Protein AF-A0A7V9UG44-F1 (afdb_monomer_lite)

Sequence (266 aa):
MKKNSHQSASPLEKLDFLDSMEEHVVVQWFNAHWQKLLYGFLGAFLLLFSVYAWKARGITKAEIDYYDANQIFQVFQAGGEGSQEAFDKLTQVLKRQHDLQSKYDGLIAQILIDRGNIDQAIPFAQEALSRVTGDHLPFYIEYSANTLLIAKNQDVEALQSSLALKAKMLESIAKSENVETPSFGGTLFAFNLLRIATLEQKVGSPAGELAAWNEWQNYSKGYILFESNAVDNKAFFTLANGISEGKVSLQDYINTRLQQLGNVEK

Radius of gyration: 35.02 Å; chains: 1; bounding box: 60×85×100 Å

Secondary structure (DSSP, 8-state):
----------TTHHHHHHHHHHTSHHHHHHHHHHHHHHHHHHHHHHHHHHHHHHHHHHHHHHHHHHHHHHHHHHHHHH-STTHHHHHHHHHHHHHH-GGGHHHHHHHHHHHHHHTT-HHHHHHHHHHHHHHHTTSS-HHHHHHHHHHHHHHTT-HHHHHHHHHHHHHHHHHHHHT-TT-SS-TTHHHHHHHHHHHHHHHHHHTT-HHHHHHHHHHHHHHHTT--SSS---S-HHHHHHHHHH-EETTEEHHHHHHHHHHHHHTT--

Foldseek 3Di:
DDDDDDPDDDPVVVVVVVVVVCPDPVNVVCVVCVVVVVVVVVVVVVVVVVVVVVVVVVVVVVVVLVVLLVVLVVCLLVVDPCVVVSVVVNVVSCVVPVVCLLVPLCVVLVSCLVVLVLVVSVVSLVVNLVVCVPVPLVLVSLLSVLVSCVSVVVLVVSLVSLVVSLVVQVVQVVPDDDDLEGPNAQQSNLVSLVSNLVSCVVVVNLPSNLVSLVVLVCLLVQNDPDPHSHRHNVNSVCQQAVDDDDPAGVVNVSVVSNVVSVVVVD

Structure (mmCIF, N/CA/C/O backbone):
data_AF-A0A7V9UG44-F1
#
_entry.id   AF-A0A7V9UG44-F1
#
loop_
_atom_site.group_PDB
_atom_site.id
_atom_site.type_symbol
_atom_site.label_atom_id
_atom_site.label_alt_id
_atom_site.label_comp_id
_atom_site.label_asym_id
_atom_site.label_entity_id
_atom_site.label_seq_id
_atom_site.pdbx_PDB_ins_code
_atom_site.Cartn_x
_atom_site.Cartn_y
_atom_site.Cartn_z
_atom_site.occupancy
_atom_site.B_iso_or_equiv
_atom_site.auth_seq_id
_atom_site.auth_comp_id
_atom_site.auth_asym_id
_atom_site.auth_atom_id
_atom_site.pdbx_PDB_model_num
ATOM 1 N N . MET A 1 1 ? -4.879 64.540 -65.625 1.00 35.91 1 MET A N 1
ATOM 2 C CA . MET A 1 1 ? -4.843 63.645 -66.805 1.00 35.91 1 MET A CA 1
ATOM 3 C C . MET A 1 1 ? -3.423 63.127 -66.982 1.00 35.91 1 MET A C 1
ATOM 5 O O . MET A 1 1 ? -2.552 63.970 -67.063 1.00 35.91 1 MET A O 1
ATOM 9 N N . LYS A 1 2 ? -3.262 61.788 -67.049 1.00 39.12 2 LYS A N 1
ATOM 10 C CA . LYS A 1 2 ? -2.208 60.971 -67.716 1.00 39.12 2 LYS A CA 1
ATOM 11 C C . LYS A 1 2 ? -0.728 61.349 -67.454 1.00 39.12 2 LYS A C 1
ATOM 13 O O . LYS A 1 2 ? -0.337 62.471 -67.697 1.00 39.12 2 LYS A O 1
ATOM 18 N N . LYS A 1 3 ? 0.192 60.449 -67.096 1.00 38.22 3 LYS A N 1
ATOM 19 C CA . LYS A 1 3 ? 0.256 58.980 -67.193 1.00 38.22 3 LYS A CA 1
ATOM 20 C C . LYS A 1 3 ? 1.403 58.506 -66.280 1.00 38.22 3 LYS A C 1
ATOM 22 O O . LYS A 1 3 ? 2.448 59.144 -66.252 1.00 38.22 3 LYS A O 1
ATOM 27 N N . ASN A 1 4 ? 1.207 57.376 -65.605 1.00 50.47 4 ASN A N 1
ATOM 28 C CA . ASN A 1 4 ? 2.248 56.616 -64.911 1.00 50.47 4 ASN A CA 1
ATOM 29 C C . ASN A 1 4 ? 3.381 56.244 -65.882 1.00 50.47 4 ASN A C 1
ATOM 31 O O . ASN A 1 4 ? 3.099 55.656 -66.929 1.00 50.47 4 ASN A O 1
ATOM 35 N N . SER A 1 5 ? 4.640 56.503 -65.520 1.00 43.59 5 SER A N 1
ATOM 36 C CA . SER A 1 5 ? 5.779 55.775 -66.085 1.00 43.59 5 SER A CA 1
ATOM 37 C C . SER A 1 5 ? 6.316 54.821 -65.024 1.00 43.59 5 SER A C 1
ATOM 39 O O . SER A 1 5 ? 7.088 55.204 -64.148 1.00 43.59 5 SER A O 1
ATOM 41 N N . HIS A 1 6 ? 5.884 53.565 -65.111 1.00 48.38 6 HIS A N 1
ATOM 42 C CA . HIS A 1 6 ? 6.653 52.451 -64.581 1.00 48.38 6 HIS A CA 1
ATOM 43 C C . HIS A 1 6 ? 8.033 52.486 -65.250 1.00 48.38 6 HIS A C 1
ATOM 45 O O . HIS A 1 6 ? 8.152 52.146 -66.426 1.00 48.38 6 HIS A O 1
ATOM 51 N N . GLN A 1 7 ? 9.065 52.918 -64.524 1.00 47.62 7 GLN A N 1
ATOM 52 C CA . GLN A 1 7 ? 10.440 52.580 -64.873 1.00 47.62 7 GLN A CA 1
ATOM 53 C C . GLN A 1 7 ? 10.617 51.094 -64.568 1.00 47.62 7 GLN A C 1
ATOM 55 O O . GLN A 1 7 ? 10.884 50.674 -63.446 1.00 47.62 7 GLN A O 1
ATOM 60 N N . SER A 1 8 ? 10.370 50.288 -65.592 1.00 50.31 8 SER A N 1
ATOM 61 C CA . SER A 1 8 ? 10.897 48.940 -65.706 1.00 50.31 8 SER A CA 1
ATOM 62 C C . SER A 1 8 ? 12.418 49.015 -65.582 1.00 50.31 8 SER A C 1
ATOM 64 O O . SER A 1 8 ? 13.064 49.586 -66.462 1.00 50.31 8 SER A O 1
ATOM 66 N N . ALA A 1 9 ? 12.973 48.464 -64.498 1.00 50.00 9 ALA A N 1
ATOM 67 C CA . ALA A 1 9 ? 14.405 48.208 -64.379 1.00 50.00 9 ALA A CA 1
ATOM 68 C C . ALA A 1 9 ? 14.885 47.508 -65.660 1.00 50.00 9 ALA A C 1
ATOM 70 O O . ALA A 1 9 ? 14.282 46.517 -66.089 1.00 50.00 9 ALA A O 1
ATOM 71 N N . SER A 1 10 ? 15.900 48.079 -66.311 1.00 53.69 10 SER A N 1
ATOM 72 C CA . SER A 1 10 ? 16.368 47.584 -67.602 1.00 53.69 10 SER A CA 1
ATOM 73 C C . SER A 1 10 ? 16.987 46.184 -67.436 1.00 53.69 10 SER A C 1
ATOM 75 O O . SER A 1 10 ? 17.602 45.908 -66.403 1.00 53.69 10 SER A O 1
ATOM 77 N N . PRO A 1 11 ? 16.866 45.287 -68.431 1.00 56.09 11 PRO A N 1
ATOM 78 C CA . PRO A 1 11 ? 17.505 43.971 -68.391 1.00 56.09 11 PRO A CA 1
ATOM 79 C C . PRO A 1 11 ? 19.037 44.020 -68.243 1.00 56.09 11 PRO A C 1
ATOM 81 O O . PRO A 1 11 ? 19.614 43.029 -67.812 1.00 56.09 11 PRO A O 1
ATOM 84 N N . LEU A 1 12 ? 19.684 45.150 -68.572 1.00 52.62 12 LEU A N 1
ATOM 85 C CA . LEU A 1 12 ? 21.144 45.300 -68.540 1.00 52.62 12 LEU A CA 1
ATOM 86 C C . LEU A 1 12 ? 21.724 45.499 -67.130 1.00 52.62 12 LEU A C 1
ATOM 88 O O . LEU A 1 12 ? 22.777 44.949 -66.843 1.00 52.62 12 LEU A O 1
ATOM 92 N N . GLU A 1 13 ? 21.040 46.195 -66.215 1.00 52.03 13 GLU A N 1
ATOM 93 C CA . GLU A 1 13 ? 21.545 46.372 -64.833 1.00 52.03 13 GLU A CA 1
ATOM 94 C C . GLU A 1 13 ? 21.548 45.057 -64.040 1.00 52.03 13 GLU A C 1
ATOM 96 O O . GLU A 1 13 ? 22.334 44.871 -63.114 1.00 52.03 13 GLU A O 1
ATOM 101 N N . LYS A 1 14 ? 20.681 44.110 -64.419 1.00 51.12 14 LYS A N 1
ATOM 102 C CA . LYS A 1 14 ? 20.673 42.765 -63.834 1.00 51.12 14 LYS A CA 1
ATOM 103 C C . LYS A 1 14 ? 21.841 41.900 -64.315 1.00 51.12 14 LYS A C 1
ATOM 105 O O . LYS A 1 14 ? 22.172 40.952 -63.615 1.00 51.12 14 LYS A O 1
ATOM 110 N N . LEU A 1 15 ? 22.439 42.205 -65.470 1.00 54.06 15 LEU A N 1
ATOM 111 C CA . LEU A 1 15 ? 23.604 41.492 -66.007 1.00 54.06 15 LEU A CA 1
ATOM 112 C C . LEU A 1 15 ? 24.904 41.961 -65.332 1.00 54.06 15 LEU A C 1
ATOM 114 O O . LEU A 1 15 ? 25.654 41.115 -64.861 1.00 54.06 15 LEU A O 1
ATOM 118 N N . ASP A 1 16 ? 25.099 43.271 -65.140 1.00 56.53 16 ASP A N 1
ATOM 119 C CA . ASP A 1 16 ? 26.291 43.821 -64.456 1.00 56.53 16 ASP A CA 1
ATOM 120 C C . ASP A 1 16 ? 26.391 43.406 -62.974 1.00 56.53 16 ASP A C 1
ATOM 122 O O . ASP A 1 16 ? 27.478 43.180 -62.434 1.00 56.53 16 ASP A O 1
ATOM 126 N N . PHE A 1 17 ? 25.255 43.277 -62.281 1.00 59.59 17 PHE A N 1
ATOM 127 C CA . PHE A 1 17 ? 25.249 42.782 -60.902 1.00 59.59 17 PHE A CA 1
ATOM 128 C C . PHE A 1 17 ? 25.640 41.298 -60.812 1.00 59.59 17 PHE A C 1
ATOM 130 O O . PHE A 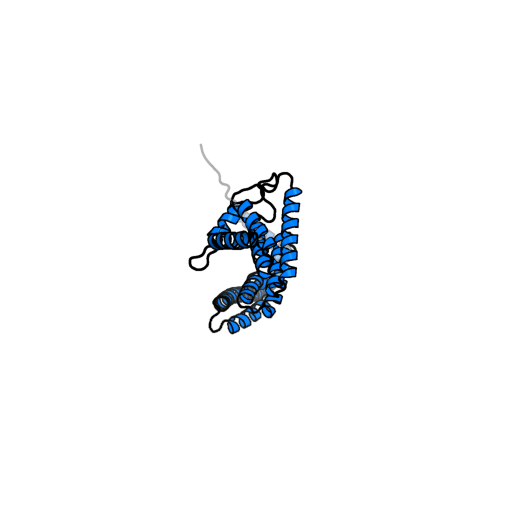1 17 ? 26.292 40.896 -59.852 1.00 59.59 17 PHE A O 1
ATOM 137 N N . LEU A 1 18 ? 25.254 40.483 -61.798 1.00 57.97 18 LEU A N 1
ATOM 138 C CA . LEU A 1 18 ? 25.601 39.061 -61.829 1.00 57.97 18 LEU A CA 1
ATOM 139 C C . LEU A 1 18 ? 27.080 38.853 -62.191 1.00 57.97 18 LEU A C 1
ATOM 141 O O . LEU A 1 18 ? 27.746 38.089 -61.496 1.00 57.97 18 LEU A O 1
ATOM 145 N N . ASP A 1 19 ? 27.605 39.601 -63.167 1.00 60.34 19 ASP A N 1
ATOM 146 C CA . ASP A 1 19 ? 29.027 39.559 -63.549 1.00 60.34 19 ASP A CA 1
ATOM 147 C C . ASP A 1 19 ? 29.939 40.062 -62.412 1.00 60.34 19 ASP A C 1
ATOM 149 O O . ASP A 1 19 ? 30.930 39.419 -62.066 1.00 60.34 19 ASP A O 1
ATOM 153 N N . SER A 1 20 ? 29.575 41.162 -61.738 1.00 63.19 20 SER A N 1
ATOM 154 C CA . SER A 1 20 ? 30.367 41.680 -60.604 1.00 63.19 20 SER A CA 1
ATOM 155 C C . SER A 1 20 ? 30.325 40.786 -59.357 1.00 63.19 20 SER A C 1
ATOM 157 O O . SER A 1 20 ? 31.263 40.791 -58.556 1.00 63.19 20 SER A O 1
ATOM 159 N N . MET A 1 21 ? 29.266 39.988 -59.183 1.00 61.91 21 MET A N 1
ATOM 160 C CA . MET A 1 21 ? 29.219 38.960 -58.141 1.00 61.91 21 MET A CA 1
ATOM 161 C C . MET A 1 21 ? 30.093 37.753 -58.489 1.00 61.91 21 MET A C 1
ATOM 163 O O . MET A 1 21 ? 30.687 37.167 -57.584 1.00 61.91 21 MET A O 1
ATOM 167 N N . GLU A 1 22 ? 30.222 37.401 -59.769 1.00 62.84 22 GLU A N 1
ATOM 168 C CA . GLU A 1 22 ? 31.056 36.285 -60.228 1.00 62.84 22 GLU A CA 1
ATOM 169 C C . GLU A 1 22 ? 32.561 36.551 -60.022 1.00 62.84 22 GLU A C 1
ATOM 171 O O . GLU A 1 22 ? 33.325 35.641 -59.681 1.00 62.84 22 GLU A O 1
ATOM 176 N N . GLU A 1 23 ? 32.981 37.817 -60.101 1.00 68.81 23 GLU A N 1
ATOM 177 C CA . GLU A 1 23 ? 34.357 38.249 -59.817 1.00 68.81 23 GLU A CA 1
ATOM 178 C C . GLU A 1 23 ? 34.687 38.375 -58.317 1.00 68.81 23 GLU A C 1
ATOM 180 O O . GLU A 1 23 ? 35.850 38.547 -57.936 1.00 68.81 23 GLU A O 1
ATOM 185 N N . HIS A 1 24 ? 33.695 38.260 -57.431 1.00 78.25 24 HIS A N 1
ATOM 186 C CA . HIS A 1 24 ? 33.915 38.408 -55.998 1.00 78.25 24 HIS A CA 1
ATOM 187 C C . HIS A 1 24 ? 34.727 37.225 -55.437 1.00 78.25 24 HIS A C 1
ATOM 189 O O . HIS A 1 24 ? 34.405 36.056 -55.659 1.00 78.25 24 HIS A O 1
ATOM 195 N N . VAL A 1 25 ? 35.751 37.513 -54.623 1.00 81.94 25 VAL A N 1
ATOM 196 C CA . VAL A 1 25 ? 36.705 36.522 -54.067 1.00 81.94 25 VAL A CA 1
ATOM 197 C C . VAL A 1 25 ? 36.006 35.328 -53.394 1.00 81.94 25 VAL A C 1
ATOM 199 O O . VAL A 1 25 ? 36.465 34.190 -53.476 1.00 81.94 25 VAL A O 1
ATOM 202 N N . VAL A 1 26 ? 34.858 35.575 -52.759 1.00 80.88 26 VAL A N 1
ATOM 203 C CA . VAL A 1 26 ? 34.034 34.540 -52.111 1.00 80.88 26 VAL A CA 1
ATOM 204 C C . VAL A 1 26 ? 33.408 33.577 -53.126 1.00 80.88 26 VAL A C 1
ATOM 206 O O . VAL A 1 26 ? 33.377 32.374 -52.870 1.00 80.88 26 VAL A O 1
ATOM 209 N N . VAL A 1 27 ? 32.940 34.073 -54.274 1.00 81.19 27 VAL A N 1
ATOM 210 C CA . VAL A 1 27 ? 32.297 33.258 -55.318 1.00 81.19 27 VAL A CA 1
ATOM 211 C C . VAL A 1 27 ? 33.332 32.402 -56.040 1.00 81.19 27 VAL A C 1
ATOM 213 O O . VAL A 1 27 ? 33.117 31.205 -56.225 1.00 81.19 27 VAL A O 1
ATOM 216 N N . GLN A 1 28 ? 34.508 32.959 -56.332 1.00 82.75 28 GLN A N 1
ATOM 217 C CA . GLN A 1 28 ? 35.618 32.191 -56.903 1.00 82.75 28 GLN A CA 1
ATOM 218 C C . GLN A 1 28 ? 36.118 31.101 -55.945 1.00 82.75 28 GLN A C 1
ATOM 220 O O . GLN A 1 28 ? 36.336 29.958 -56.357 1.00 82.75 28 GLN A O 1
ATOM 225 N N . TRP A 1 29 ? 36.243 31.417 -54.651 1.00 87.31 29 TRP A N 1
ATOM 226 C CA . TRP A 1 29 ? 36.607 30.425 -53.638 1.00 87.31 29 TRP A CA 1
ATOM 227 C C . TRP A 1 29 ? 35.553 29.321 -53.523 1.00 87.31 29 TRP A C 1
ATOM 229 O O . TRP A 1 29 ? 35.913 28.140 -53.477 1.00 87.31 29 TRP A O 1
ATOM 239 N N . PHE A 1 30 ? 34.268 29.693 -53.520 1.00 88.06 30 PHE A N 1
ATOM 240 C CA . PHE A 1 30 ? 33.157 28.748 -53.474 1.00 88.06 30 PHE A CA 1
ATOM 241 C C . PHE A 1 30 ? 33.171 27.829 -54.693 1.00 88.06 30 PHE A C 1
ATOM 243 O O . PHE A 1 30 ? 33.167 26.617 -54.514 1.00 88.06 30 PHE A O 1
ATOM 250 N N . ASN A 1 31 ? 33.300 28.366 -55.909 1.00 84.62 31 ASN A N 1
ATOM 251 C CA . ASN A 1 31 ? 33.386 27.570 -57.136 1.00 84.62 31 ASN A CA 1
ATOM 252 C C . ASN A 1 31 ? 34.586 26.608 -57.124 1.00 84.62 31 ASN A C 1
ATOM 254 O O . ASN A 1 31 ? 34.442 25.443 -57.499 1.00 84.62 31 ASN A O 1
ATOM 258 N N . ALA A 1 32 ? 35.744 27.044 -56.615 1.00 89.62 32 ALA A N 1
ATOM 259 C CA . ALA A 1 32 ? 36.932 26.196 -56.491 1.00 89.62 32 ALA A CA 1
ATOM 260 C C . ALA A 1 32 ? 36.779 25.065 -55.451 1.00 89.62 32 ALA A C 1
ATOM 262 O O . ALA A 1 32 ? 37.422 24.020 -55.569 1.00 89.62 32 ALA A O 1
ATOM 263 N N . HIS A 1 33 ? 35.935 25.252 -54.432 1.00 91.25 33 HIS A N 1
ATOM 264 C CA . HIS A 1 33 ? 35.780 24.313 -53.313 1.00 91.25 33 HIS A CA 1
ATOM 265 C C . HIS A 1 33 ? 34.402 23.643 -53.248 1.00 91.25 33 HIS A C 1
ATOM 267 O O . HIS A 1 33 ? 34.174 22.824 -52.355 1.00 91.25 33 HIS A O 1
ATOM 273 N N . TRP A 1 34 ? 33.501 23.923 -54.192 1.00 90.06 34 TRP A N 1
ATOM 274 C CA . TRP A 1 34 ? 32.094 23.522 -54.124 1.00 90.06 34 TRP A CA 1
ATOM 275 C C . TRP A 1 34 ? 31.936 22.002 -54.019 1.00 90.06 34 TRP A C 1
ATOM 277 O O . TRP A 1 34 ? 31.128 21.520 -53.235 1.00 90.06 34 TRP A O 1
ATOM 287 N N . GLN A 1 35 ? 32.773 21.234 -54.728 1.00 91.44 35 GLN A N 1
ATOM 288 C CA . GLN A 1 35 ? 32.775 19.772 -54.650 1.00 91.44 35 GLN A CA 1
ATOM 289 C C . GLN A 1 35 ? 33.145 19.285 -53.244 1.00 91.44 35 GLN A C 1
ATOM 291 O O . GLN A 1 35 ? 32.499 18.389 -52.713 1.00 91.44 35 GLN A O 1
ATOM 296 N N . LYS A 1 36 ? 34.153 19.896 -52.605 1.00 92.12 36 LYS A N 1
ATOM 297 C CA . LYS A 1 36 ? 34.553 19.554 -51.229 1.00 92.12 36 LYS A CA 1
ATOM 298 C C . LYS A 1 36 ? 33.456 19.922 -50.230 1.00 92.12 36 LYS A C 1
ATOM 300 O O . LYS A 1 36 ? 33.206 19.153 -49.307 1.00 92.12 36 LYS A O 1
ATOM 305 N N . LEU A 1 37 ? 32.782 21.056 -50.438 1.00 90.69 37 LEU A N 1
ATOM 306 C CA . LEU A 1 37 ? 31.628 21.470 -49.635 1.00 90.69 37 LEU A CA 1
ATOM 307 C C . LEU A 1 37 ? 30.446 20.510 -49.816 1.00 90.69 37 LEU A C 1
ATOM 309 O O . LEU A 1 37 ? 29.851 20.100 -48.823 1.00 90.69 37 LEU A O 1
ATOM 313 N N . LEU A 1 38 ? 30.155 20.089 -51.051 1.00 93.00 38 LEU A N 1
ATOM 314 C CA . LEU A 1 38 ? 29.118 19.106 -51.356 1.00 93.00 38 LEU A CA 1
ATOM 315 C C . LEU A 1 38 ? 29.426 17.759 -50.687 1.00 93.00 38 LEU A C 1
ATOM 317 O O . LEU A 1 38 ? 28.565 17.217 -50.000 1.00 93.00 38 LEU A O 1
ATOM 321 N N . TYR A 1 39 ? 30.647 17.231 -50.833 1.00 94.00 39 TYR A N 1
ATOM 322 C CA . TYR A 1 39 ? 31.039 15.973 -50.187 1.00 94.00 39 TYR A CA 1
ATOM 323 C C . TYR A 1 39 ? 31.038 16.081 -48.658 1.00 94.00 39 TYR A C 1
ATOM 325 O O . TYR A 1 39 ? 30.608 15.146 -47.985 1.00 94.00 39 TYR A O 1
ATOM 333 N N . GLY A 1 40 ? 31.459 17.222 -48.104 1.00 93.88 40 GLY A N 1
ATOM 334 C CA . GLY A 1 40 ? 31.378 17.494 -46.669 1.00 93.88 40 GLY A CA 1
ATOM 335 C C . GLY A 1 40 ? 29.935 17.513 -46.165 1.00 93.88 40 GLY A C 1
ATOM 336 O O . GLY A 1 40 ? 29.625 16.871 -45.162 1.00 93.88 40 GLY A O 1
ATOM 337 N N . PHE A 1 41 ? 29.035 18.179 -46.893 1.00 93.81 41 PHE A N 1
ATOM 338 C CA . PHE A 1 41 ? 27.610 18.223 -46.570 1.00 93.81 41 PHE A CA 1
ATOM 339 C C . PHE A 1 41 ? 26.955 16.842 -46.685 1.00 93.81 41 PHE A C 1
ATOM 341 O O . PHE A 1 41 ? 26.233 16.426 -45.781 1.00 93.81 41 PHE A O 1
ATOM 348 N N . LEU A 1 42 ? 27.256 16.095 -47.750 1.00 94.88 42 LEU A N 1
ATOM 349 C CA . LEU A 1 42 ? 26.755 14.736 -47.946 1.00 94.88 42 LEU A CA 1
ATOM 350 C C . LEU A 1 42 ? 27.244 13.795 -46.834 1.00 94.88 42 LEU A C 1
ATOM 352 O O . LEU A 1 42 ? 26.456 13.027 -46.285 1.00 94.88 42 LEU A O 1
ATOM 356 N N . GLY A 1 43 ? 28.522 13.891 -46.456 1.00 95.69 43 GLY A N 1
ATOM 357 C CA . GLY A 1 43 ? 29.094 13.132 -45.344 1.00 95.69 43 GLY A CA 1
ATOM 358 C C . GLY A 1 43 ? 28.433 13.469 -44.005 1.00 95.69 43 GLY A C 1
ATOM 359 O O . GLY A 1 43 ? 28.056 12.563 -43.263 1.00 95.69 43 GLY A O 1
ATOM 360 N N . ALA A 1 44 ? 28.214 14.756 -43.722 1.00 94.56 44 ALA A N 1
ATOM 361 C CA . ALA A 1 44 ? 27.495 15.198 -42.529 1.00 94.56 44 ALA A CA 1
ATOM 362 C C . ALA A 1 44 ? 26.041 14.695 -42.512 1.00 94.56 44 ALA A C 1
ATOM 364 O O . ALA A 1 44 ? 25.564 14.229 -41.478 1.00 94.56 44 ALA A O 1
ATOM 365 N N . PHE A 1 45 ? 25.354 14.723 -43.657 1.00 95.50 45 PHE A N 1
ATOM 366 C CA . PHE A 1 45 ? 23.986 14.225 -43.781 1.00 95.50 45 PHE A CA 1
ATOM 367 C C . PHE A 1 45 ? 23.901 12.710 -43.552 1.00 95.50 45 PHE A C 1
ATOM 369 O O . PHE A 1 45 ? 23.03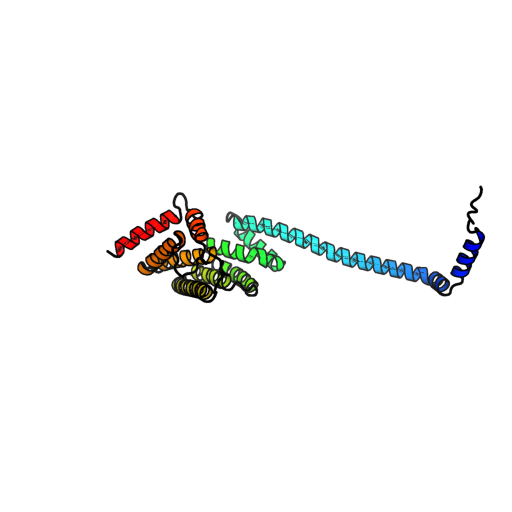9 12.246 -42.807 1.00 95.50 45 PHE A O 1
ATOM 376 N N . LEU A 1 46 ? 24.830 11.933 -44.118 1.00 94.88 46 LEU A N 1
ATOM 377 C CA . LEU A 1 46 ? 24.915 10.486 -43.889 1.00 94.88 46 LEU A CA 1
ATOM 378 C C . LEU A 1 46 ? 25.226 10.148 -42.426 1.00 94.88 46 LEU A C 1
ATOM 380 O O . LEU A 1 46 ? 24.663 9.195 -41.879 1.00 94.88 46 LEU A O 1
ATOM 384 N N . LEU A 1 47 ? 26.086 10.934 -41.777 1.00 94.81 47 LEU A N 1
ATOM 385 C CA . LEU A 1 47 ? 26.400 10.768 -40.361 1.00 94.81 47 LEU A CA 1
ATOM 386 C C . LEU A 1 47 ? 25.169 11.067 -39.495 1.00 94.81 47 LEU A C 1
ATOM 388 O O . LEU A 1 47 ? 24.816 10.253 -38.640 1.00 94.81 47 LEU A O 1
ATOM 392 N N . LEU A 1 48 ? 24.464 12.170 -39.762 1.00 94.38 48 LEU A N 1
ATOM 393 C CA . LEU A 1 48 ? 23.208 12.505 -39.084 1.00 94.38 48 LEU A CA 1
ATOM 394 C C . LEU A 1 48 ? 22.147 11.418 -39.278 1.00 94.38 48 LEU A C 1
ATOM 396 O O . LEU A 1 48 ? 21.528 10.993 -38.303 1.00 94.38 48 LEU A O 1
ATOM 400 N N . PHE A 1 49 ? 21.977 10.921 -40.505 1.00 93.25 49 PHE A 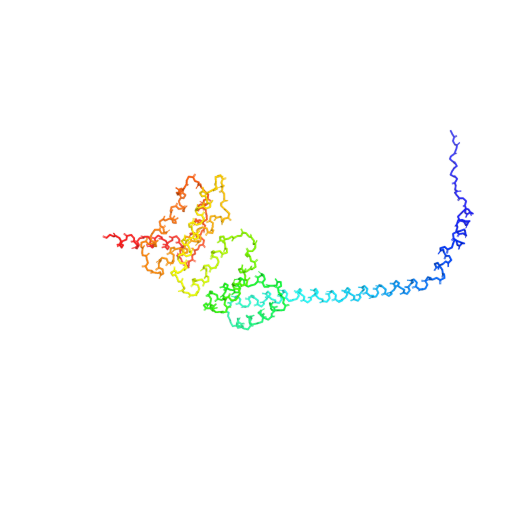N 1
ATOM 401 C CA . PHE A 1 49 ? 21.052 9.830 -40.801 1.00 93.25 49 PHE A CA 1
ATOM 402 C C . PHE A 1 49 ? 21.416 8.549 -40.041 1.00 93.25 49 PHE A C 1
ATOM 404 O O . PHE A 1 49 ? 20.541 7.904 -39.471 1.00 93.25 49 PHE A O 1
ATOM 411 N N . SER A 1 50 ? 22.704 8.207 -39.964 1.00 90.25 50 SER A N 1
ATOM 412 C CA . SER A 1 50 ? 23.180 7.022 -39.238 1.00 90.25 50 SER A CA 1
ATOM 413 C C . SER A 1 50 ? 22.923 7.130 -37.732 1.00 90.25 50 SER A C 1
ATOM 415 O O . SER A 1 50 ? 22.436 6.179 -37.117 1.00 90.25 50 SER A O 1
ATOM 417 N N . VAL A 1 51 ? 23.182 8.301 -37.137 1.00 90.88 51 VAL A N 1
ATOM 418 C CA . VAL A 1 51 ? 22.882 8.572 -35.720 1.00 90.88 51 VAL A CA 1
ATOM 419 C C . VAL A 1 51 ? 21.374 8.527 -35.461 1.00 90.88 51 VAL A C 1
ATOM 421 O O . VAL A 1 51 ? 20.938 7.919 -34.481 1.00 90.88 51 VAL A O 1
ATOM 424 N N . TYR A 1 52 ? 20.569 9.125 -36.343 1.00 91.00 52 TYR A N 1
ATOM 425 C CA . TYR A 1 52 ? 19.110 9.094 -36.241 1.00 91.00 52 TYR A CA 1
ATOM 426 C C . TYR A 1 52 ? 18.563 7.666 -36.348 1.00 91.00 52 TYR A C 1
ATOM 428 O O . TYR A 1 52 ? 17.797 7.244 -35.486 1.00 91.00 52 TYR A O 1
ATOM 436 N N . ALA A 1 53 ? 19.001 6.891 -37.343 1.00 84.75 53 ALA A N 1
ATOM 437 C CA . ALA A 1 53 ? 18.579 5.506 -37.536 1.00 84.75 53 ALA A CA 1
ATOM 438 C C . ALA A 1 53 ? 18.951 4.616 -36.339 1.00 84.75 53 ALA A C 1
ATOM 440 O O . ALA A 1 53 ? 18.177 3.735 -35.958 1.00 84.75 53 ALA A O 1
ATOM 441 N N . TRP A 1 54 ? 20.106 4.857 -35.711 1.00 83.94 54 TRP A N 1
ATOM 442 C CA . TRP A 1 54 ? 20.493 4.144 -34.496 1.00 83.94 54 TRP A CA 1
ATOM 443 C C . TRP A 1 54 ? 19.590 4.497 -33.306 1.00 83.94 54 TRP A C 1
ATOM 445 O O . TRP A 1 54 ? 19.100 3.589 -32.631 1.00 83.94 54 TRP A O 1
ATOM 455 N N . LYS A 1 55 ? 19.292 5.786 -33.092 1.00 78.38 55 LYS A N 1
ATOM 456 C CA . LYS A 1 55 ? 18.368 6.228 -32.033 1.00 78.38 55 LYS A CA 1
ATOM 457 C C . LYS A 1 55 ? 16.936 5.733 -32.255 1.00 78.38 55 LYS A C 1
ATOM 459 O O . LYS A 1 55 ? 16.316 5.244 -31.315 1.00 78.38 55 LYS A O 1
ATOM 464 N N . ALA A 1 56 ? 16.432 5.798 -33.487 1.00 74.19 56 ALA A N 1
ATOM 465 C CA . ALA A 1 56 ? 15.077 5.370 -33.837 1.00 74.19 56 ALA A CA 1
ATOM 466 C C . ALA A 1 56 ? 14.839 3.881 -33.528 1.00 74.19 56 ALA A C 1
ATOM 468 O O . ALA A 1 56 ? 13.802 3.529 -32.973 1.00 74.19 56 ALA A O 1
ATOM 469 N N . ARG A 1 57 ? 15.830 3.011 -33.781 1.00 73.19 57 ARG A N 1
ATOM 470 C CA . ARG A 1 57 ? 15.752 1.582 -33.415 1.00 73.19 57 ARG A CA 1
ATOM 471 C C . ARG A 1 57 ? 15.616 1.351 -31.905 1.00 73.19 57 ARG A C 1
ATOM 473 O O . ARG A 1 57 ? 14.982 0.380 -31.502 1.00 73.19 57 ARG A O 1
ATOM 480 N N . GLY A 1 58 ? 16.206 2.216 -31.078 1.00 67.56 58 GLY A N 1
ATOM 481 C CA . GLY A 1 58 ? 16.075 2.149 -29.620 1.00 67.56 58 GLY A CA 1
ATOM 482 C C . GLY A 1 58 ? 14.667 2.504 -29.135 1.00 67.56 58 GLY A C 1
ATOM 483 O O . GLY A 1 58 ? 14.134 1.813 -28.271 1.00 67.56 58 GLY A O 1
ATOM 484 N N . ILE A 1 59 ? 14.046 3.523 -29.739 1.00 70.56 59 ILE A N 1
ATOM 485 C CA . ILE A 1 59 ? 12.694 3.990 -29.385 1.00 70.56 59 ILE A CA 1
ATOM 486 C C . ILE A 1 59 ? 11.648 2.908 -29.681 1.00 70.56 59 ILE A C 1
ATOM 488 O O . ILE A 1 59 ? 10.869 2.560 -28.799 1.00 70.56 59 ILE A O 1
ATOM 492 N N . THR A 1 60 ? 11.688 2.293 -30.869 1.00 74.00 60 THR A N 1
ATOM 493 C CA . THR A 1 60 ? 10.742 1.218 -31.225 1.00 74.00 60 THR A CA 1
ATOM 494 C C . THR A 1 60 ? 10.859 0.012 -30.293 1.00 74.00 60 THR A C 1
ATOM 496 O O . THR A 1 60 ? 9.858 -0.604 -29.941 1.00 74.00 60 THR A O 1
ATOM 499 N N . LYS A 1 61 ? 12.078 -0.329 -29.856 1.00 76.06 61 LYS A N 1
ATOM 500 C CA . LYS A 1 61 ? 12.278 -1.435 -28.916 1.00 76.06 61 LYS A CA 1
ATOM 501 C C . LYS A 1 61 ? 11.701 -1.123 -27.535 1.00 76.06 61 LYS A C 1
ATOM 503 O O . LYS A 1 61 ? 11.082 -1.998 -26.943 1.00 76.06 61 LYS A O 1
ATOM 508 N N . ALA A 1 62 ? 11.875 0.106 -27.049 1.00 77.44 62 ALA A N 1
ATOM 509 C CA . ALA A 1 62 ? 11.280 0.526 -25.787 1.00 77.44 62 ALA A CA 1
ATOM 510 C C . ALA A 1 62 ? 9.74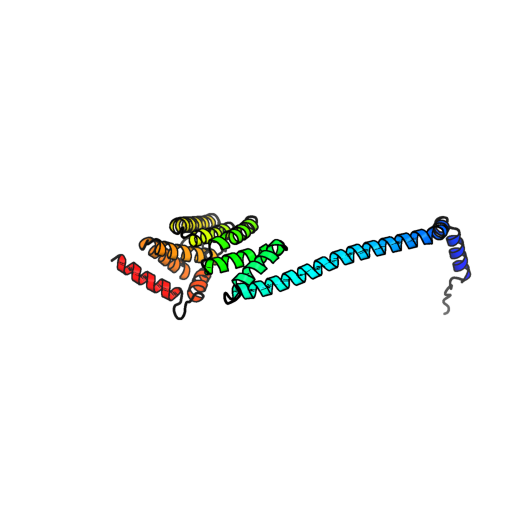8 0.431 -25.851 1.00 77.44 62 ALA A C 1
ATOM 512 O O . ALA A 1 62 ? 9.156 -0.206 -24.990 1.00 77.44 62 ALA A O 1
ATOM 513 N N . GLU A 1 63 ? 9.106 0.967 -26.892 1.00 81.50 63 GLU A N 1
ATOM 514 C CA . GLU A 1 63 ? 7.642 0.897 -27.053 1.00 81.50 63 GLU A CA 1
ATOM 515 C C . GLU A 1 63 ? 7.103 -0.543 -27.032 1.00 81.50 63 GLU A C 1
ATOM 517 O O . GLU A 1 63 ? 6.101 -0.818 -26.368 1.00 81.50 63 GLU A O 1
ATOM 522 N N . ILE A 1 64 ? 7.797 -1.469 -27.702 1.00 84.00 64 ILE A N 1
ATOM 523 C CA . ILE A 1 64 ? 7.458 -2.898 -27.674 1.00 84.00 64 ILE A CA 1
ATOM 524 C C . ILE A 1 64 ? 7.623 -3.462 -26.257 1.00 84.00 64 ILE A C 1
ATOM 526 O O . ILE A 1 64 ? 6.693 -4.081 -25.746 1.00 84.00 64 ILE A O 1
ATOM 530 N N . ASP A 1 65 ? 8.746 -3.189 -25.583 1.00 84.31 65 ASP A N 1
ATOM 531 C CA . ASP A 1 65 ? 8.984 -3.651 -24.208 1.00 84.31 65 ASP A CA 1
ATOM 532 C C . ASP A 1 65 ? 7.902 -3.128 -23.231 1.00 84.31 65 ASP A C 1
ATOM 534 O O . ASP A 1 65 ? 7.483 -3.855 -22.328 1.00 84.31 65 ASP A O 1
ATOM 538 N N . TYR A 1 66 ? 7.408 -1.895 -23.414 1.00 88.38 66 TYR A N 1
ATOM 539 C CA . TYR A 1 66 ? 6.304 -1.325 -22.624 1.00 88.38 66 TYR A CA 1
ATOM 540 C C . TYR A 1 66 ? 4.989 -2.087 -22.836 1.00 88.38 66 TYR A C 1
ATOM 542 O O . TYR A 1 66 ? 4.270 -2.369 -21.867 1.00 88.38 66 TYR A O 1
ATOM 550 N N . TYR A 1 67 ? 4.663 -2.396 -24.093 1.00 89.62 67 TYR A N 1
ATOM 551 C CA . TYR A 1 67 ? 3.457 -3.140 -24.448 1.00 89.62 67 TYR A CA 1
ATOM 552 C C . TYR A 1 67 ? 3.512 -4.577 -23.916 1.00 89.62 67 TYR A C 1
ATOM 554 O O . TYR A 1 67 ? 2.577 -5.024 -23.242 1.00 89.62 67 TYR A O 1
ATOM 562 N N . ASP A 1 68 ? 4.638 -5.257 -24.130 1.00 90.38 68 ASP A N 1
ATOM 563 C CA . ASP A 1 68 ? 4.872 -6.622 -23.665 1.00 90.38 68 ASP A CA 1
ATOM 564 C C . ASP A 1 68 ? 4.820 -6.696 -22.136 1.00 90.38 68 ASP A C 1
ATOM 566 O O . ASP A 1 68 ? 4.126 -7.550 -21.581 1.00 90.38 68 ASP A O 1
ATOM 570 N N . ALA A 1 69 ? 5.469 -5.760 -21.429 1.00 94.69 69 ALA A N 1
ATOM 571 C CA . ALA A 1 69 ? 5.409 -5.690 -19.968 1.00 94.69 69 ALA A CA 1
ATOM 572 C C . ALA A 1 69 ? 3.967 -5.585 -19.457 1.00 94.69 69 ALA A C 1
ATOM 574 O O . ALA A 1 69 ? 3.622 -6.214 -18.459 1.00 94.69 69 ALA A O 1
ATOM 575 N N . ASN A 1 70 ? 3.115 -4.823 -20.146 1.00 95.12 70 ASN A N 1
ATOM 576 C CA . ASN A 1 70 ? 1.716 -4.671 -19.763 1.00 95.12 70 ASN A CA 1
ATOM 577 C C . ASN A 1 70 ? 0.920 -5.971 -19.959 1.00 95.12 70 ASN A C 1
ATOM 579 O O . ASN A 1 70 ? 0.158 -6.351 -19.072 1.00 95.12 70 ASN A O 1
ATOM 583 N N . GLN A 1 71 ? 1.111 -6.673 -21.080 1.00 95.56 71 GLN A N 1
ATOM 584 C CA . GLN A 1 71 ? 0.465 -7.971 -21.308 1.00 95.56 71 GLN A CA 1
ATOM 585 C C . GLN A 1 71 ? 0.928 -9.024 -20.295 1.00 95.56 71 GLN A C 1
ATOM 587 O O . GLN A 1 71 ? 0.107 -9.723 -19.702 1.00 95.56 71 GLN A O 1
ATOM 592 N N . ILE A 1 72 ? 2.238 -9.101 -20.047 1.00 96.75 72 ILE A N 1
ATOM 593 C CA . ILE A 1 72 ? 2.816 -10.023 -19.064 1.00 96.75 72 ILE A CA 1
ATOM 594 C C . ILE A 1 72 ? 2.273 -9.706 -17.664 1.00 96.75 72 ILE A C 1
ATOM 596 O O . ILE A 1 72 ? 1.872 -10.616 -16.937 1.00 96.75 72 ILE A O 1
ATOM 600 N N . PHE A 1 73 ? 2.209 -8.424 -17.294 1.00 97.50 73 PHE A N 1
ATOM 601 C CA . PHE A 1 73 ? 1.667 -8.001 -16.006 1.00 97.50 73 PHE A CA 1
ATOM 602 C C . PHE A 1 73 ? 0.193 -8.392 -15.838 1.00 97.50 73 PHE A C 1
ATOM 604 O O . PHE A 1 73 ? -0.182 -8.829 -14.756 1.00 97.50 73 PHE A O 1
ATOM 611 N N . GLN A 1 74 ? -0.634 -8.314 -16.886 1.00 96.62 74 GLN A N 1
ATOM 612 C CA . GLN A 1 74 ? -2.035 -8.757 -16.819 1.00 96.62 74 GLN A CA 1
ATOM 613 C C . GLN A 1 74 ? -2.157 -10.258 -16.523 1.00 96.62 74 GLN A C 1
ATOM 615 O O . GLN A 1 74 ? -2.965 -10.654 -15.682 1.00 96.62 74 GLN A O 1
ATOM 620 N N . VAL A 1 75 ? -1.326 -11.093 -17.157 1.00 96.94 75 VAL A N 1
ATOM 621 C CA . VAL A 1 75 ? -1.284 -12.539 -16.871 1.00 96.94 75 VAL A CA 1
ATOM 622 C C . VAL A 1 75 ? -0.822 -12.792 -15.437 1.00 96.94 75 VAL A C 1
ATOM 624 O O . VAL A 1 75 ? -1.440 -13.574 -14.714 1.00 96.94 75 VAL A O 1
ATOM 627 N N . PHE A 1 76 ? 0.230 -12.094 -14.997 1.00 97.62 76 PHE A N 1
ATOM 628 C CA . PHE A 1 76 ? 0.696 -12.171 -13.617 1.00 97.62 76 PHE A CA 1
ATOM 629 C C . PHE A 1 76 ? -0.404 -11.765 -12.631 1.00 97.62 76 PHE A C 1
ATOM 631 O O . PHE A 1 76 ? -0.641 -12.493 -11.673 1.00 97.62 76 PHE A O 1
ATOM 638 N N . GLN A 1 77 ? -1.112 -10.660 -12.874 1.00 96.88 77 GLN A N 1
ATOM 639 C CA . GLN A 1 77 ? -2.179 -10.141 -12.017 1.00 96.88 77 GLN A CA 1
ATOM 640 C C . GLN A 1 77 ? -3.359 -11.112 -11.894 1.00 96.88 77 GLN A C 1
ATOM 642 O O . GLN A 1 77 ? -3.887 -11.273 -10.795 1.00 96.88 77 GLN A O 1
ATOM 647 N N . ALA A 1 78 ? -3.721 -11.812 -12.972 1.00 95.12 78 ALA A N 1
ATOM 648 C CA . ALA A 1 78 ? -4.825 -12.772 -12.972 1.00 95.12 78 ALA A CA 1
ATOM 649 C C . ALA A 1 78 ? -4.611 -13.965 -12.017 1.00 95.12 78 ALA A C 1
ATOM 651 O O . ALA A 1 78 ? -5.583 -14.531 -11.526 1.00 95.12 78 ALA A O 1
ATOM 652 N N . GLY A 1 79 ? -3.358 -14.343 -11.729 1.00 90.62 79 GLY A N 1
ATOM 653 C CA . GLY A 1 79 ? -3.033 -15.328 -10.684 1.00 90.62 79 GLY A CA 1
ATOM 654 C C . GLY A 1 79 ? -3.374 -16.785 -11.002 1.00 90.62 79 GLY A C 1
ATOM 655 O O . GLY A 1 79 ? -3.390 -17.610 -10.094 1.00 90.62 79 GLY A O 1
ATOM 656 N N . GLY A 1 80 ? -3.641 -17.104 -12.271 1.00 91.19 80 GLY A N 1
ATOM 657 C CA . GLY A 1 80 ? -3.921 -18.459 -12.747 1.00 91.19 80 GLY A CA 1
ATOM 658 C C . GLY A 1 80 ? -2.689 -19.205 -13.271 1.00 91.19 80 GLY A C 1
ATOM 659 O O . GLY A 1 80 ? -1.541 -18.899 -12.933 1.00 91.19 80 GLY A O 1
ATOM 660 N N . GLU A 1 81 ? -2.937 -20.192 -14.134 1.00 92.81 81 GLU A N 1
ATOM 661 C CA . GLU A 1 81 ? -1.886 -20.932 -14.839 1.00 92.81 81 GLU A CA 1
ATOM 662 C C . GLU A 1 81 ? -0.959 -19.973 -15.607 1.00 92.81 81 GLU A C 1
ATOM 664 O O . GLU A 1 81 ? -1.404 -19.006 -16.223 1.00 92.81 81 GLU A O 1
ATOM 669 N N . GLY A 1 82 ? 0.353 -20.202 -15.518 1.00 92.94 82 GLY A N 1
ATOM 670 C CA . GLY A 1 82 ? 1.360 -19.325 -16.122 1.00 92.94 82 GLY A CA 1
ATOM 671 C C . GLY A 1 82 ? 1.681 -18.053 -15.326 1.00 92.94 82 GLY A C 1
ATOM 672 O O . GLY A 1 82 ? 2.586 -17.320 -15.720 1.00 92.94 82 GLY A O 1
ATOM 673 N N . SER A 1 83 ? 1.035 -17.789 -14.180 1.00 95.06 83 SER A N 1
ATOM 674 C CA . SER A 1 83 ? 1.328 -16.585 -13.383 1.00 95.06 83 SER A CA 1
ATOM 675 C C . SER A 1 83 ? 2.783 -16.516 -12.903 1.00 95.06 83 SER A C 1
ATOM 677 O O . SER A 1 83 ? 3.341 -15.421 -12.853 1.00 95.06 83 SER A O 1
ATOM 679 N N . GLN A 1 84 ? 3.397 -17.644 -12.531 1.00 95.62 84 GLN A N 1
ATOM 680 C CA . GLN A 1 84 ? 4.800 -17.656 -12.099 1.00 95.62 84 GLN A CA 1
ATOM 681 C C . GLN A 1 84 ? 5.745 -17.365 -13.272 1.00 95.62 84 GLN A C 1
ATOM 683 O O . GLN A 1 84 ? 6.652 -16.550 -13.151 1.00 95.62 84 GLN A O 1
ATOM 688 N N . GLU A 1 85 ? 5.484 -17.960 -14.437 1.00 97.12 85 GLU A N 1
ATOM 689 C CA . GLU A 1 85 ? 6.254 -17.684 -15.652 1.00 97.12 85 GLU A CA 1
ATOM 690 C C . GLU A 1 85 ? 6.119 -16.211 -16.072 1.00 97.12 85 GLU A C 1
ATOM 692 O O . GLU A 1 85 ? 7.101 -15.573 -16.456 1.00 97.12 85 GLU A O 1
ATOM 697 N N . ALA A 1 86 ? 4.913 -15.647 -15.962 1.00 97.12 86 ALA A N 1
ATOM 698 C CA . ALA A 1 86 ? 4.669 -14.233 -16.213 1.00 97.12 86 ALA A CA 1
ATOM 699 C C . ALA A 1 86 ? 5.445 -13.341 -15.232 1.00 97.12 86 ALA A C 1
ATOM 701 O O . ALA A 1 86 ? 6.066 -12.370 -15.658 1.00 97.12 86 ALA A O 1
ATOM 702 N N . PHE A 1 87 ? 5.481 -13.689 -13.944 1.00 97.38 87 PHE A N 1
ATOM 703 C CA . PHE A 1 87 ? 6.289 -12.978 -12.951 1.00 97.38 87 PHE A CA 1
ATOM 704 C C . PHE A 1 87 ? 7.787 -12.996 -13.293 1.00 97.38 87 PHE A C 1
ATOM 706 O O . PHE A 1 87 ? 8.445 -11.949 -13.280 1.00 97.38 87 PHE A O 1
ATOM 713 N N . ASP A 1 88 ? 8.323 -14.161 -13.659 1.00 96.81 88 ASP A N 1
ATOM 714 C CA . ASP A 1 88 ? 9.737 -14.310 -14.010 1.00 96.81 88 ASP A CA 1
ATOM 715 C C . ASP A 1 88 ? 10.083 -13.499 -15.271 1.00 96.81 88 ASP A C 1
ATOM 717 O O . ASP A 1 88 ? 11.082 -12.770 -15.297 1.00 96.81 88 ASP A O 1
ATOM 721 N N . LYS A 1 89 ? 9.227 -13.559 -16.302 1.00 96.12 89 LYS A N 1
ATOM 722 C CA . LYS A 1 89 ? 9.367 -12.758 -17.531 1.00 96.12 89 LYS A CA 1
ATOM 723 C C . LYS A 1 89 ? 9.292 -11.263 -17.242 1.00 96.12 89 LYS A C 1
ATOM 725 O O . LYS A 1 89 ? 10.137 -10.513 -17.732 1.00 96.12 89 LYS A O 1
ATOM 730 N N . LEU A 1 90 ? 8.325 -10.832 -16.434 1.00 96.19 90 LEU A N 1
ATOM 731 C CA . LEU A 1 90 ? 8.172 -9.429 -16.059 1.00 96.19 90 LEU A CA 1
ATOM 732 C C . LEU A 1 90 ? 9.429 -8.931 -15.349 1.00 96.19 90 LEU A C 1
ATOM 734 O O . LEU A 1 90 ? 10.002 -7.925 -15.753 1.00 96.19 90 LEU A O 1
ATOM 738 N N . THR A 1 91 ? 9.932 -9.686 -14.373 1.00 95.06 91 THR A N 1
ATOM 739 C CA . THR A 1 91 ? 11.161 -9.350 -13.642 1.00 95.06 91 THR A CA 1
ATOM 740 C C . THR A 1 91 ? 12.366 -9.207 -14.578 1.00 95.06 91 THR A C 1
ATOM 742 O O . THR A 1 91 ? 13.188 -8.306 -14.404 1.00 95.06 91 THR A O 1
ATOM 745 N N . GLN A 1 92 ? 12.480 -10.056 -15.604 1.00 93.19 92 GLN A N 1
ATOM 746 C CA . GLN A 1 92 ? 13.529 -9.915 -16.621 1.00 93.19 92 GLN A CA 1
ATOM 747 C C . GLN A 1 92 ? 13.375 -8.643 -17.463 1.00 93.19 92 GLN A C 1
ATOM 749 O O . GLN A 1 92 ? 14.382 -8.013 -17.784 1.00 93.19 92 GLN A O 1
ATOM 754 N N . VAL A 1 93 ? 12.147 -8.264 -17.829 1.00 92.31 93 VAL A N 1
ATOM 755 C CA . VAL A 1 93 ? 11.876 -7.013 -18.556 1.00 92.31 93 VAL A CA 1
ATOM 756 C C . VAL A 1 93 ? 12.244 -5.805 -17.690 1.00 92.31 93 VAL A C 1
ATOM 758 O O . VAL A 1 93 ? 12.991 -4.942 -18.149 1.00 92.31 93 VAL A O 1
ATOM 761 N N . LEU A 1 94 ? 11.829 -5.789 -16.419 1.00 92.88 94 LEU A N 1
ATOM 762 C CA . LEU A 1 94 ? 12.134 -4.707 -15.473 1.00 92.88 94 LEU A CA 1
ATOM 763 C C . LEU A 1 94 ? 13.639 -4.532 -15.230 1.00 92.88 94 LEU A C 1
ATOM 765 O O . LEU A 1 94 ? 14.117 -3.407 -15.128 1.00 92.88 94 LEU A O 1
ATOM 769 N N . LYS A 1 95 ? 14.409 -5.628 -15.207 1.00 90.56 95 LYS A N 1
ATOM 770 C CA . LYS A 1 95 ? 15.880 -5.572 -15.111 1.00 90.56 95 LYS A CA 1
ATOM 771 C C . LYS A 1 95 ? 16.549 -4.933 -16.331 1.00 90.56 95 LYS A C 1
ATOM 773 O O . LYS A 1 95 ? 17.664 -4.442 -16.210 1.00 90.56 95 LYS A O 1
ATOM 778 N N . ARG A 1 96 ? 15.918 -4.989 -17.509 1.00 88.38 96 ARG A N 1
ATOM 779 C CA . ARG A 1 96 ? 16.440 -4.371 -18.742 1.00 88.38 96 ARG A CA 1
ATOM 780 C C . ARG A 1 96 ? 15.967 -2.931 -18.920 1.00 88.38 96 ARG A C 1
ATOM 782 O O . ARG A 1 96 ? 16.663 -2.156 -19.565 1.00 88.38 96 ARG A O 1
ATOM 789 N N . GLN A 1 97 ? 14.791 -2.604 -18.389 1.00 88.25 97 GLN A N 1
ATOM 790 C CA . GLN A 1 97 ? 14.108 -1.326 -18.570 1.00 88.25 97 GLN A CA 1
ATOM 791 C C . GLN A 1 97 ? 13.763 -0.729 -17.201 1.00 88.25 97 GLN A C 1
ATOM 793 O O . GLN A 1 97 ? 12.648 -0.890 -16.703 1.00 88.25 97 GLN A O 1
ATOM 798 N N . HIS A 1 98 ? 14.728 -0.037 -16.594 1.00 86.50 98 HIS A N 1
ATOM 799 C CA . HIS A 1 98 ? 14.588 0.527 -15.247 1.00 86.50 98 HIS A CA 1
ATOM 800 C C . HIS A 1 98 ? 13.414 1.507 -15.112 1.00 86.50 98 HIS A C 1
ATOM 802 O O . HIS A 1 98 ? 12.759 1.533 -14.075 1.00 86.50 98 HIS A O 1
ATOM 808 N N . ASP A 1 99 ? 13.066 2.239 -16.173 1.00 88.31 99 ASP A N 1
ATOM 809 C CA . ASP A 1 99 ? 11.932 3.173 -16.163 1.00 88.31 99 ASP A CA 1
ATOM 810 C C . ASP A 1 99 ? 10.599 2.475 -15.832 1.00 88.31 99 ASP A C 1
ATOM 812 O O . ASP A 1 99 ? 9.732 3.051 -15.170 1.00 88.31 99 ASP A O 1
ATOM 816 N N . LEU A 1 100 ? 10.455 1.198 -16.213 1.00 91.50 100 LEU A N 1
ATOM 817 C CA . LEU A 1 100 ? 9.260 0.398 -15.931 1.00 91.50 100 LEU A CA 1
ATOM 818 C C . LEU A 1 100 ? 9.119 0.027 -14.450 1.00 91.50 100 LEU A C 1
ATOM 820 O O . LEU A 1 100 ? 8.001 -0.227 -13.999 1.00 91.50 100 LEU A O 1
ATOM 824 N N . GLN A 1 101 ? 10.212 0.010 -13.684 1.00 92.62 101 GLN A N 1
ATOM 825 C CA . GLN A 1 101 ? 10.191 -0.341 -12.258 1.00 92.62 101 GLN A CA 1
ATOM 826 C C . GLN A 1 101 ? 9.286 0.611 -11.468 1.00 92.62 101 GLN A C 1
ATOM 828 O O . GLN A 1 101 ? 8.490 0.177 -10.635 1.00 92.62 101 GLN A O 1
ATOM 833 N N . SER A 1 102 ? 9.322 1.906 -11.809 1.00 90.81 102 SER A N 1
ATOM 834 C CA . SER A 1 102 ? 8.467 2.937 -11.206 1.00 90.81 102 SER A CA 1
ATOM 835 C C . SER A 1 102 ? 6.970 2.620 -11.316 1.00 90.81 102 SER A C 1
ATOM 837 O O . SER A 1 102 ? 6.216 2.892 -10.384 1.00 90.81 102 SER A O 1
ATOM 839 N N . LYS A 1 103 ? 6.552 1.988 -12.419 1.00 93.19 103 LYS A N 1
ATOM 840 C CA . LYS A 1 103 ? 5.161 1.610 -12.682 1.00 93.19 103 LYS A CA 1
ATOM 841 C C . LYS A 1 103 ? 4.768 0.308 -11.986 1.00 93.19 103 LYS A C 1
ATOM 843 O O . LYS A 1 103 ? 3.642 0.200 -11.507 1.00 93.19 103 LYS A O 1
ATOM 848 N N . TYR A 1 104 ? 5.650 -0.692 -11.983 1.00 96.19 104 TYR A N 1
ATOM 849 C CA . TYR A 1 104 ? 5.256 -2.061 -11.643 1.00 96.19 104 TYR A CA 1
ATOM 850 C C . TYR A 1 104 ? 5.671 -2.526 -10.250 1.00 96.19 104 TYR A C 1
ATOM 852 O O . TYR A 1 104 ? 4.948 -3.349 -9.701 1.00 96.19 104 TYR A O 1
ATOM 860 N N . ASP A 1 105 ? 6.751 -2.030 -9.640 1.00 95.50 105 ASP A N 1
ATOM 861 C CA . ASP A 1 105 ? 7.240 -2.628 -8.385 1.00 95.50 105 ASP A CA 1
ATOM 862 C C . ASP A 1 105 ? 6.199 -2.566 -7.256 1.00 95.50 105 ASP A C 1
ATOM 864 O O . ASP A 1 105 ? 5.971 -3.562 -6.578 1.00 95.50 105 ASP A O 1
ATOM 868 N N . GLY A 1 106 ? 5.507 -1.433 -7.087 1.00 94.62 106 GLY A N 1
ATOM 869 C CA . GLY A 1 106 ? 4.456 -1.308 -6.070 1.00 94.62 106 GLY A CA 1
ATOM 870 C C . GLY A 1 106 ? 3.287 -2.269 -6.312 1.00 94.62 106 GLY A C 1
ATOM 871 O O . GLY A 1 106 ? 2.795 -2.902 -5.380 1.00 94.62 106 GLY A O 1
ATOM 872 N N . LEU A 1 107 ? 2.890 -2.439 -7.577 1.00 96.12 107 LEU A N 1
ATOM 873 C CA . LEU A 1 107 ? 1.820 -3.359 -7.968 1.00 96.12 107 LEU A CA 1
ATOM 874 C C . LEU A 1 107 ? 2.236 -4.825 -7.794 1.00 96.12 107 LEU A C 1
ATOM 876 O O . LEU A 1 107 ? 1.447 -5.644 -7.329 1.00 96.12 107 LEU A O 1
ATOM 880 N N . ILE A 1 108 ? 3.480 -5.155 -8.145 1.00 97.50 108 ILE A N 1
ATOM 881 C CA . ILE A 1 108 ? 4.060 -6.484 -7.948 1.00 97.50 108 ILE A CA 1
ATOM 882 C C . ILE A 1 108 ? 4.117 -6.808 -6.460 1.00 97.50 108 ILE A C 1
ATOM 884 O O . ILE A 1 108 ? 3.658 -7.875 -6.058 1.00 97.50 108 ILE A O 1
ATOM 888 N N . ALA A 1 109 ? 4.630 -5.884 -5.647 1.00 96.69 109 ALA A N 1
ATOM 889 C CA . ALA A 1 109 ? 4.684 -6.038 -4.202 1.00 96.69 109 ALA A CA 1
ATOM 890 C C . ALA A 1 109 ? 3.296 -6.300 -3.614 1.00 96.69 109 ALA A C 1
ATOM 892 O O . ALA A 1 109 ? 3.137 -7.253 -2.857 1.00 96.69 109 ALA A O 1
ATOM 893 N N . GLN A 1 110 ? 2.290 -5.511 -4.003 1.00 95.06 110 GLN A N 1
ATOM 894 C CA . GLN A 1 110 ? 0.913 -5.700 -3.551 1.00 95.06 110 GLN A CA 1
ATOM 895 C C . GLN A 1 110 ? 0.384 -7.095 -3.908 1.00 95.06 110 GLN A C 1
ATOM 897 O O . GLN A 1 110 ? -0.043 -7.826 -3.022 1.00 95.06 110 GLN A O 1
ATOM 902 N N . ILE A 1 111 ? 0.491 -7.506 -5.176 1.00 96.56 111 ILE A N 1
ATOM 903 C CA . ILE A 1 111 ? 0.011 -8.822 -5.629 1.00 96.56 111 ILE A CA 1
ATOM 904 C C . ILE A 1 111 ? 0.728 -9.965 -4.895 1.00 96.56 111 ILE A C 1
ATOM 906 O O . ILE A 1 111 ? 0.106 -10.966 -4.541 1.00 96.56 111 ILE A O 1
ATOM 910 N N . LEU A 1 112 ? 2.041 -9.847 -4.680 1.00 96.75 112 LEU A N 1
ATOM 911 C CA . LEU A 1 112 ? 2.811 -10.862 -3.962 1.00 96.75 112 LEU A CA 1
ATOM 912 C C . LEU A 1 112 ? 2.424 -10.924 -2.479 1.00 96.75 112 LEU A C 1
ATOM 914 O O . LEU A 1 112 ? 2.306 -12.028 -1.950 1.00 96.75 112 LEU A O 1
ATOM 918 N N . ILE A 1 113 ? 2.177 -9.780 -1.832 1.00 95.25 113 ILE A N 1
ATOM 919 C CA . ILE A 1 113 ? 1.661 -9.719 -0.455 1.00 95.25 113 ILE A CA 1
ATOM 920 C C . ILE A 1 113 ? 0.287 -10.389 -0.374 1.00 95.25 113 ILE A C 1
ATOM 922 O O . ILE A 1 113 ? 0.097 -11.263 0.470 1.00 95.25 113 ILE A O 1
ATOM 926 N N . ASP A 1 114 ? -0.625 -10.058 -1.290 1.00 92.12 114 ASP A N 1
ATOM 927 C CA . ASP A 1 114 ? -1.982 -10.621 -1.337 1.00 92.12 114 ASP A CA 1
ATOM 928 C C . ASP A 1 114 ? -1.972 -12.149 -1.532 1.00 92.12 114 ASP A C 1
ATOM 930 O O . ASP A 1 114 ? -2.870 -12.854 -1.074 1.00 92.12 114 ASP A O 1
ATOM 934 N N . ARG A 1 115 ? -0.931 -12.683 -2.184 1.00 94.25 115 ARG A N 1
ATOM 935 C CA . ARG A 1 115 ? -0.718 -14.127 -2.393 1.00 94.25 115 ARG A CA 1
ATOM 936 C C . ARG A 1 115 ? 0.091 -14.808 -1.289 1.00 94.25 115 ARG A C 1
ATOM 938 O O . ARG A 1 115 ? 0.325 -16.010 -1.378 1.00 94.25 115 ARG A O 1
ATOM 945 N N . GLY A 1 116 ? 0.545 -14.070 -0.278 1.00 93.12 116 GLY A N 1
ATOM 946 C CA . GLY A 1 116 ? 1.381 -14.597 0.804 1.00 93.12 116 GLY A CA 1
ATOM 947 C C . GLY A 1 116 ? 2.854 -14.824 0.437 1.00 93.12 116 GLY A C 1
ATOM 948 O O . GLY A 1 116 ? 3.606 -15.364 1.246 1.00 93.12 116 GLY A O 1
ATOM 949 N N . ASN A 1 117 ? 3.311 -14.377 -0.737 1.00 95.06 117 ASN A N 1
ATOM 950 C CA . ASN A 1 117 ? 4.703 -14.487 -1.192 1.00 95.06 117 ASN A CA 1
ATOM 951 C C . ASN A 1 117 ? 5.559 -13.325 -0.657 1.00 95.06 117 ASN A C 1
ATOM 953 O O . ASN A 1 117 ? 6.153 -12.554 -1.416 1.00 95.06 117 ASN A O 1
ATOM 957 N N . ILE A 1 118 ? 5.607 -13.185 0.668 1.00 95.25 118 ILE A N 1
ATOM 958 C CA . ILE A 1 118 ? 6.151 -11.996 1.341 1.00 95.25 118 ILE A CA 1
ATOM 959 C C . ILE A 1 118 ? 7.633 -11.774 1.020 1.00 95.25 118 ILE A C 1
ATOM 961 O O . ILE A 1 118 ? 8.024 -10.654 0.697 1.00 95.25 118 ILE A O 1
ATOM 965 N N . ASP A 1 119 ? 8.444 -12.833 1.023 1.00 95.19 119 ASP A N 1
ATOM 966 C CA . ASP A 1 119 ? 9.884 -12.734 0.748 1.00 95.19 119 ASP A CA 1
ATOM 967 C C . ASP A 1 119 ? 10.177 -12.195 -0.656 1.00 95.19 119 ASP A C 1
ATOM 969 O O . ASP A 1 119 ? 11.095 -11.395 -0.846 1.00 95.19 119 ASP A O 1
ATOM 973 N N . GLN A 1 120 ? 9.363 -12.585 -1.642 1.00 95.50 120 GLN A N 1
ATOM 974 C CA . GLN A 1 120 ? 9.473 -12.065 -3.004 1.00 95.50 120 GLN A CA 1
ATOM 975 C C . GLN A 1 120 ? 8.960 -10.626 -3.106 1.00 95.50 120 GLN A C 1
ATOM 977 O O . GLN A 1 120 ? 9.463 -9.879 -3.939 1.00 95.50 120 GLN A O 1
ATOM 982 N N . ALA A 1 121 ? 7.987 -10.226 -2.281 1.00 96.44 121 ALA A N 1
ATOM 983 C CA . ALA A 1 121 ? 7.400 -8.887 -2.307 1.00 96.44 121 ALA A CA 1
ATOM 984 C C . ALA A 1 121 ? 8.335 -7.804 -1.755 1.00 96.44 121 ALA A C 1
ATOM 986 O O . ALA A 1 121 ? 8.351 -6.684 -2.269 1.00 96.44 121 ALA A O 1
ATOM 987 N N . ILE A 1 122 ? 9.109 -8.133 -0.713 1.00 95.00 122 ILE A N 1
ATOM 988 C CA . ILE A 1 122 ? 9.985 -7.195 0.006 1.00 95.00 122 ILE A CA 1
ATOM 989 C C . ILE A 1 122 ? 10.881 -6.360 -0.923 1.00 95.00 122 ILE A C 1
ATOM 991 O O . ILE A 1 122 ? 10.824 -5.135 -0.794 1.00 95.00 122 ILE A O 1
ATOM 995 N N . PRO A 1 123 ? 11.678 -6.937 -1.847 1.00 95.00 123 PRO A N 1
ATOM 996 C CA . PRO A 1 123 ? 12.559 -6.134 -2.693 1.00 95.00 123 PRO A CA 1
ATOM 997 C C . PRO A 1 123 ? 11.779 -5.128 -3.549 1.00 95.00 123 PRO A C 1
ATOM 999 O O . PRO A 1 123 ? 12.163 -3.966 -3.616 1.00 95.00 123 PRO A O 1
ATOM 1002 N N . PHE A 1 124 ? 10.642 -5.520 -4.130 1.00 96.19 124 PHE A N 1
ATOM 1003 C CA . PHE A 1 124 ? 9.821 -4.602 -4.926 1.00 96.19 124 PHE A CA 1
ATOM 1004 C C . PHE A 1 124 ? 9.197 -3.497 -4.069 1.00 96.19 124 PHE A C 1
ATOM 1006 O O . PHE A 1 124 ? 9.176 -2.334 -4.467 1.00 96.19 124 PHE A O 1
ATOM 1013 N N . ALA A 1 125 ? 8.724 -3.829 -2.868 1.00 94.88 125 ALA A N 1
ATOM 1014 C CA . ALA A 1 125 ? 8.148 -2.839 -1.968 1.00 94.88 125 ALA A CA 1
ATOM 1015 C C . ALA A 1 125 ? 9.191 -1.820 -1.491 1.00 94.88 125 ALA A C 1
ATOM 1017 O O . ALA A 1 125 ? 8.913 -0.623 -1.447 1.00 94.88 125 ALA A O 1
ATOM 1018 N N . GLN A 1 126 ? 10.395 -2.283 -1.151 1.00 93.06 126 GLN A N 1
ATOM 1019 C CA . GLN A 1 126 ? 11.492 -1.420 -0.715 1.00 93.06 126 GLN A CA 1
ATOM 1020 C C . GLN A 1 126 ? 11.961 -0.493 -1.836 1.00 93.06 126 GLN A C 1
ATOM 1022 O O . GLN A 1 126 ? 12.159 0.693 -1.584 1.00 93.06 126 GLN A O 1
ATOM 1027 N N . GLU A 1 127 ? 12.070 -0.998 -3.065 1.00 92.69 127 GLU A N 1
ATOM 1028 C CA . GLU A 1 127 ? 12.401 -0.178 -4.236 1.00 92.69 127 GLU A CA 1
ATOM 1029 C C . GLU A 1 127 ? 11.294 0.834 -4.572 1.00 92.69 127 GLU A C 1
ATOM 1031 O O . GLU A 1 127 ? 11.571 1.983 -4.915 1.00 92.69 127 GLU A O 1
ATOM 1036 N N . ALA A 1 128 ? 10.021 0.458 -4.425 1.00 92.56 128 ALA A N 1
ATOM 1037 C CA . ALA A 1 128 ? 8.915 1.400 -4.586 1.00 92.56 128 ALA A CA 1
ATOM 1038 C C . ALA A 1 128 ? 8.958 2.522 -3.532 1.00 92.56 128 ALA A C 1
ATOM 1040 O O . ALA A 1 128 ? 8.774 3.690 -3.873 1.00 92.56 128 ALA A O 1
ATOM 1041 N N . LEU A 1 129 ? 9.247 2.181 -2.272 1.00 91.31 129 LEU A N 1
ATOM 1042 C CA . LEU A 1 129 ? 9.365 3.139 -1.168 1.00 91.31 129 LEU A CA 1
ATOM 1043 C C . LEU A 1 129 ? 10.585 4.058 -1.303 1.00 91.31 129 LEU A C 1
ATOM 1045 O O . LEU A 1 129 ? 10.483 5.261 -1.045 1.00 91.31 129 LEU A O 1
ATOM 1049 N N . SER A 1 130 ? 11.736 3.515 -1.707 1.00 90.06 130 SER A N 1
ATOM 1050 C CA . SER A 1 130 ? 12.979 4.283 -1.837 1.00 90.06 130 SER A CA 1
ATOM 1051 C C . SER A 1 130 ? 12.828 5.415 -2.857 1.00 90.06 130 SER A C 1
ATOM 1053 O O . SER A 1 130 ? 13.274 6.534 -2.599 1.00 90.06 130 SER A O 1
ATOM 1055 N N . ARG A 1 131 ? 12.110 5.168 -3.961 1.00 87.81 131 ARG A N 1
ATOM 1056 C CA . ARG A 1 131 ? 11.863 6.167 -5.012 1.00 87.81 131 ARG A CA 1
ATOM 1057 C C . ARG A 1 131 ? 11.011 7.344 -4.555 1.00 87.81 131 ARG A C 1
ATOM 1059 O O . ARG A 1 131 ? 11.309 8.468 -4.937 1.00 87.81 131 ARG A O 1
ATOM 1066 N N . VAL A 1 132 ? 9.998 7.105 -3.723 1.00 85.00 132 VAL A N 1
ATOM 1067 C CA . VAL A 1 132 ? 9.067 8.161 -3.275 1.00 85.00 132 VAL A CA 1
ATOM 1068 C C . VAL A 1 132 ? 9.535 8.892 -2.017 1.00 85.00 132 VAL A C 1
ATOM 1070 O O . VAL A 1 132 ? 8.894 9.839 -1.568 1.00 85.00 132 VAL A O 1
ATOM 1073 N N . THR A 1 133 ? 10.668 8.489 -1.432 1.00 79.75 133 THR A N 1
ATOM 1074 C CA . THR A 1 133 ? 11.191 9.095 -0.195 1.00 79.75 133 THR A CA 1
ATOM 1075 C C . THR A 1 133 ? 11.511 10.590 -0.367 1.00 79.75 133 THR A C 1
ATOM 1077 O O . THR A 1 133 ? 11.418 11.355 0.592 1.00 79.75 133 THR A O 1
ATOM 1080 N N . GLY A 1 134 ? 11.826 11.029 -1.591 1.00 76.38 134 GLY A N 1
ATOM 1081 C CA . GLY A 1 134 ? 12.068 12.437 -1.926 1.00 76.38 134 GLY A CA 1
ATOM 1082 C C . GLY A 1 134 ? 10.808 13.287 -2.136 1.00 76.38 134 GLY A C 1
ATOM 1083 O O . GLY A 1 134 ? 10.911 14.510 -2.121 1.00 76.38 134 GLY A O 1
ATOM 1084 N N . ASP A 1 135 ? 9.625 12.681 -2.273 1.00 75.69 135 ASP A N 1
ATOM 1085 C CA . ASP A 1 135 ? 8.412 13.368 -2.753 1.00 75.69 135 ASP A CA 1
ATOM 1086 C C . ASP A 1 135 ? 7.651 14.135 -1.654 1.00 75.69 135 ASP A C 1
ATOM 1088 O O . ASP A 1 135 ? 6.528 14.589 -1.861 1.00 75.69 135 ASP A O 1
ATOM 1092 N N . HIS A 1 136 ? 8.246 14.298 -0.467 1.00 77.69 136 HIS A N 1
ATOM 1093 C CA . HIS A 1 136 ? 7.658 15.010 0.676 1.00 77.69 136 HIS A CA 1
ATOM 1094 C C . HIS A 1 136 ? 6.279 14.481 1.128 1.00 77.69 136 HIS A C 1
ATOM 1096 O O . HIS A 1 136 ? 5.459 15.234 1.655 1.00 77.69 136 HIS A O 1
ATOM 1102 N N . LEU A 1 137 ? 6.041 13.169 1.004 1.00 87.94 137 LEU A N 1
ATOM 1103 C CA . LEU A 1 137 ? 4.821 12.490 1.468 1.00 87.94 137 LEU A CA 1
ATOM 1104 C C . LEU A 1 137 ? 5.087 11.578 2.687 1.00 87.94 137 LEU A C 1
ATOM 1106 O O . LEU A 1 137 ? 4.818 10.373 2.625 1.00 87.94 137 LEU A O 1
ATOM 1110 N N . PRO A 1 138 ? 5.601 12.106 3.820 1.00 91.19 138 PRO A N 1
ATOM 1111 C CA . PRO A 1 138 ? 6.087 11.288 4.936 1.00 91.19 138 PRO A CA 1
ATOM 1112 C C . PRO A 1 138 ? 5.007 10.366 5.513 1.00 91.19 138 PRO A C 1
ATOM 1114 O O . PRO A 1 138 ? 5.278 9.208 5.810 1.00 91.19 138 PRO A O 1
ATOM 1117 N N . PHE A 1 139 ? 3.758 10.833 5.588 1.00 94.62 139 PHE A N 1
ATOM 1118 C CA . PHE A 1 139 ? 2.648 10.032 6.103 1.00 94.62 139 PHE A CA 1
ATOM 1119 C C . PHE A 1 139 ? 2.336 8.808 5.233 1.00 94.62 139 PHE A C 1
ATOM 1121 O O . PHE A 1 139 ? 2.051 7.736 5.762 1.00 94.62 139 PHE A O 1
ATOM 1128 N N . TYR A 1 140 ? 2.415 8.947 3.906 1.00 93.75 140 TYR A N 1
ATOM 1129 C CA . TYR A 1 140 ? 2.174 7.846 2.970 1.00 93.75 140 TYR A CA 1
ATOM 1130 C C . TYR A 1 140 ? 3.327 6.843 2.979 1.00 93.75 140 TYR A C 1
ATOM 1132 O O . TYR A 1 140 ? 3.086 5.636 2.913 1.00 93.75 140 TYR A O 1
ATOM 1140 N N . ILE A 1 141 ? 4.564 7.331 3.110 1.00 93.25 141 ILE A N 1
ATOM 1141 C CA . ILE A 1 141 ? 5.758 6.489 3.243 1.00 93.25 141 ILE A CA 1
ATOM 1142 C C . ILE A 1 141 ? 5.672 5.660 4.527 1.00 93.25 141 ILE A C 1
ATOM 1144 O O . ILE A 1 141 ? 5.802 4.440 4.469 1.00 93.25 141 ILE A O 1
ATOM 1148 N N . GLU A 1 142 ? 5.386 6.292 5.670 1.00 95.12 142 GLU A N 1
ATOM 1149 C CA . GLU A 1 142 ? 5.239 5.595 6.954 1.00 95.12 142 GLU A CA 1
ATOM 1150 C C . GLU A 1 142 ? 4.084 4.584 6.922 1.00 95.12 142 GLU A C 1
ATOM 1152 O O . GLU A 1 142 ? 4.249 3.434 7.337 1.00 95.12 142 GLU A O 1
ATOM 1157 N N . TYR A 1 143 ? 2.931 4.967 6.361 1.00 96.19 143 TYR A N 1
ATOM 1158 C CA . TYR A 1 143 ? 1.800 4.054 6.194 1.00 96.19 143 TYR A CA 1
ATOM 1159 C C . TYR A 1 143 ? 2.166 2.835 5.334 1.00 96.19 143 TYR A C 1
ATOM 1161 O O . TYR A 1 143 ? 1.812 1.704 5.673 1.00 96.19 143 TYR A O 1
ATOM 1169 N N . SER A 1 144 ? 2.892 3.047 4.239 1.00 93.94 144 SER A N 1
ATOM 1170 C CA . SER A 1 144 ? 3.276 1.984 3.307 1.00 93.94 144 SER A CA 1
ATOM 1171 C C . SER A 1 144 ? 4.363 1.073 3.884 1.00 93.94 144 SER A C 1
ATOM 1173 O O . SER A 1 144 ? 4.268 -0.147 3.758 1.00 93.94 144 SER A O 1
ATOM 1175 N N . ALA A 1 145 ? 5.349 1.629 4.594 1.00 93.50 145 ALA A N 1
ATOM 1176 C CA . ALA A 1 145 ? 6.359 0.854 5.314 1.00 93.50 145 ALA A CA 1
ATOM 1177 C C . ALA A 1 145 ? 5.723 -0.048 6.382 1.00 93.50 145 ALA A C 1
ATOM 1179 O O . 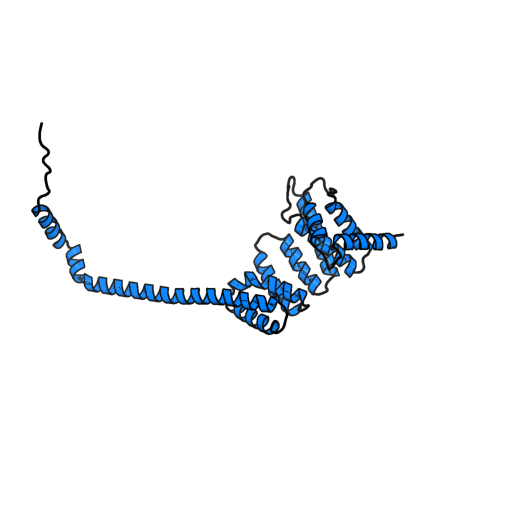ALA A 1 145 ? 6.110 -1.206 6.535 1.00 93.50 145 ALA A O 1
ATOM 1180 N N . ASN A 1 146 ? 4.691 0.446 7.065 1.00 96.38 146 ASN A N 1
ATOM 1181 C CA . ASN A 1 146 ? 3.974 -0.332 8.064 1.00 96.38 146 ASN A CA 1
ATOM 1182 C C . ASN A 1 146 ? 3.194 -1.523 7.447 1.00 96.38 146 ASN A C 1
ATOM 1184 O O . ASN A 1 146 ? 3.100 -2.583 8.059 1.00 96.38 146 ASN A O 1
ATOM 1188 N N . THR A 1 147 ? 2.753 -1.445 6.184 1.00 94.62 147 THR A N 1
ATOM 1189 C CA . THR A 1 147 ? 2.209 -2.620 5.465 1.00 94.62 147 THR A CA 1
ATOM 1190 C C . THR A 1 147 ? 3.211 -3.781 5.414 1.00 94.62 147 THR A C 1
ATOM 1192 O O . THR A 1 147 ? 2.812 -4.940 5.519 1.00 94.62 147 THR A O 1
ATOM 1195 N N . LEU A 1 148 ? 4.516 -3.498 5.310 1.00 93.06 148 LEU A N 1
ATOM 1196 C CA . LEU A 1 148 ? 5.547 -4.541 5.305 1.00 93.06 148 LEU A CA 1
ATOM 1197 C C . LEU A 1 148 ? 5.739 -5.198 6.671 1.00 93.06 148 LEU A C 1
ATOM 1199 O O . LEU A 1 148 ? 6.058 -6.384 6.715 1.00 93.06 148 LEU A O 1
ATOM 1203 N N . LEU A 1 149 ? 5.525 -4.469 7.768 1.00 95.62 149 LEU A N 1
ATOM 1204 C CA . LEU A 1 149 ? 5.529 -5.055 9.112 1.00 95.62 149 LEU A CA 1
ATOM 1205 C C . LEU A 1 149 ? 4.375 -6.053 9.259 1.00 95.62 149 LEU A C 1
ATOM 1207 O O . LEU A 1 149 ? 4.587 -7.184 9.693 1.00 95.62 149 LEU A O 1
ATOM 1211 N N . ILE A 1 150 ? 3.177 -5.667 8.806 1.00 95.81 150 ILE A N 1
ATOM 1212 C CA . ILE A 1 150 ? 1.990 -6.539 8.804 1.00 95.81 150 ILE A CA 1
ATOM 1213 C C . ILE A 1 150 ? 2.242 -7.786 7.954 1.00 95.81 150 ILE A C 1
ATOM 1215 O O . ILE A 1 150 ? 1.998 -8.904 8.404 1.00 95.81 150 ILE A O 1
ATOM 1219 N N . ALA A 1 151 ? 2.783 -7.608 6.746 1.00 93.44 151 ALA A N 1
ATOM 1220 C CA . ALA A 1 151 ? 3.113 -8.709 5.844 1.00 93.44 151 ALA A CA 1
ATOM 1221 C C . ALA A 1 151 ? 4.109 -9.701 6.475 1.00 93.44 151 ALA A C 1
ATOM 1223 O O . ALA A 1 151 ? 4.004 -10.906 6.270 1.00 93.44 151 ALA A O 1
ATOM 1224 N N . LYS A 1 152 ? 5.042 -9.214 7.299 1.00 93.56 152 LYS A N 1
ATOM 1225 C CA . LYS A 1 152 ? 6.017 -10.031 8.039 1.00 93.56 152 LYS A CA 1
ATOM 1226 C C . LYS A 1 152 ? 5.472 -10.626 9.344 1.00 93.56 152 LYS A C 1
ATOM 1228 O O . LYS A 1 152 ? 6.247 -11.187 10.114 1.00 93.56 152 LYS A O 1
ATOM 1233 N N . ASN A 1 153 ? 4.168 -10.512 9.608 1.00 95.00 153 ASN A N 1
ATOM 1234 C CA . ASN A 1 153 ? 3.526 -10.915 10.866 1.00 95.00 153 ASN A CA 1
ATOM 1235 C C . ASN A 1 153 ? 4.123 -10.230 12.112 1.00 95.00 153 ASN A C 1
ATOM 1237 O O . ASN A 1 153 ? 4.070 -10.765 13.219 1.00 95.00 153 ASN A O 1
ATOM 1241 N N . GLN A 1 154 ? 4.686 -9.031 11.954 1.00 97.25 154 GLN A N 1
ATOM 1242 C CA . GLN A 1 154 ? 5.197 -8.212 13.055 1.00 97.25 154 GLN A CA 1
ATOM 1243 C C . GLN A 1 154 ? 4.074 -7.320 13.606 1.00 97.25 154 GLN A C 1
ATOM 1245 O O . GLN A 1 154 ? 4.198 -6.098 13.650 1.00 97.25 154 GLN A O 1
ATOM 1250 N N . ASP A 1 155 ? 2.948 -7.921 13.998 1.00 97.69 155 ASP A N 1
ATOM 1251 C CA . ASP A 1 155 ? 1.691 -7.193 14.244 1.00 97.69 155 ASP A CA 1
ATOM 1252 C C . ASP A 1 155 ? 1.771 -6.190 15.403 1.00 97.69 155 ASP A C 1
ATOM 1254 O O . ASP A 1 155 ? 1.196 -5.107 15.327 1.00 97.69 155 ASP A O 1
ATOM 1258 N N . VAL A 1 156 ? 2.526 -6.510 16.460 1.00 98.25 156 VAL A N 1
ATOM 1259 C CA . VAL A 1 156 ? 2.733 -5.604 17.604 1.00 98.25 156 VAL A CA 1
ATOM 1260 C C . VAL A 1 156 ? 3.531 -4.365 17.190 1.00 98.25 156 VAL A C 1
ATOM 1262 O O . VAL A 1 156 ? 3.169 -3.244 17.543 1.00 98.25 156 VAL A O 1
ATOM 1265 N N . GLU A 1 157 ? 4.598 -4.552 16.413 1.00 98.44 157 GLU A N 1
ATOM 1266 C CA . GLU A 1 157 ? 5.415 -3.451 15.890 1.00 98.44 157 GLU A CA 1
ATOM 1267 C C . GLU A 1 157 ? 4.609 -2.612 14.890 1.00 98.44 157 GLU A C 1
ATOM 1269 O O . GLU A 1 157 ? 4.640 -1.379 14.929 1.00 98.44 157 GLU A O 1
ATOM 1274 N N . ALA A 1 158 ? 3.810 -3.277 14.052 1.00 98.44 158 ALA A N 1
ATOM 1275 C CA . ALA A 1 158 ? 2.912 -2.623 13.115 1.00 98.44 158 ALA A CA 1
ATOM 1276 C C . ALA A 1 158 ? 1.859 -1.760 13.825 1.00 98.44 158 ALA A C 1
ATOM 1278 O O . ALA A 1 158 ? 1.579 -0.632 13.404 1.00 98.44 158 ALA A O 1
ATOM 1279 N N . LEU A 1 159 ? 1.301 -2.260 14.932 1.00 98.62 159 LEU A N 1
ATOM 1280 C CA . LEU A 1 159 ? 0.328 -1.536 15.746 1.00 98.62 159 LEU A CA 1
ATOM 1281 C C . LEU A 1 159 ? 0.959 -0.288 16.365 1.00 98.62 159 LEU A C 1
ATOM 1283 O O . LEU A 1 159 ? 0.415 0.809 16.229 1.00 98.62 159 LEU A O 1
ATOM 1287 N N . GLN A 1 160 ? 2.137 -0.431 16.978 1.00 98.56 160 GLN A N 1
ATOM 1288 C CA . GLN A 1 160 ? 2.881 0.697 17.547 1.00 98.56 160 GLN A CA 1
ATOM 1289 C C . GLN A 1 160 ? 3.205 1.754 16.485 1.00 98.56 160 GLN A C 1
ATOM 1291 O O . GLN A 1 160 ? 2.988 2.946 16.714 1.00 98.56 160 GLN A O 1
ATOM 1296 N N . SER A 1 161 ? 3.656 1.323 15.304 1.00 98.50 161 SER A N 1
ATOM 1297 C CA . SER A 1 161 ? 3.918 2.207 14.165 1.00 98.50 161 SER A CA 1
ATOM 1298 C C . SER A 1 161 ? 2.651 2.943 13.712 1.00 98.50 161 SER A C 1
ATOM 1300 O O . SER A 1 161 ? 2.672 4.157 13.508 1.00 98.50 161 SER A O 1
ATOM 1302 N N . SER A 1 162 ? 1.516 2.246 13.636 1.00 98.62 162 SER A N 1
ATOM 1303 C CA . SER A 1 162 ? 0.224 2.832 13.266 1.00 98.62 162 SER A CA 1
ATOM 1304 C C . SER A 1 162 ? -0.294 3.852 14.280 1.00 98.62 162 SER A C 1
ATOM 1306 O O . SER A 1 162 ? -0.798 4.910 13.888 1.00 98.62 162 SER A O 1
ATOM 1308 N N . LEU A 1 163 ? -0.154 3.567 15.576 1.00 98.56 163 LEU A N 1
ATOM 1309 C CA . LEU A 1 163 ? -0.509 4.494 16.652 1.00 98.56 163 LEU A CA 1
ATOM 1310 C C . LEU A 1 163 ? 0.382 5.742 16.624 1.00 98.56 163 LEU A C 1
ATOM 1312 O O . LEU A 1 163 ? -0.128 6.861 16.712 1.00 98.56 163 LEU A O 1
ATOM 1316 N N . ALA A 1 164 ? 1.692 5.566 16.429 1.00 98.44 164 ALA A N 1
ATOM 1317 C CA . ALA A 1 164 ? 2.633 6.674 16.286 1.00 98.44 164 ALA A CA 1
ATOM 1318 C C . ALA A 1 164 ? 2.314 7.536 15.055 1.00 98.44 164 ALA A C 1
ATOM 1320 O O . ALA A 1 164 ? 2.308 8.765 15.147 1.00 98.44 164 ALA A O 1
ATOM 1321 N N . LEU A 1 165 ? 1.979 6.911 13.921 1.00 98.12 165 LEU A N 1
ATOM 1322 C CA . LEU A 1 165 ? 1.559 7.614 12.711 1.00 98.12 165 LEU A CA 1
ATOM 1323 C C . LEU A 1 165 ? 0.288 8.441 12.950 1.00 98.12 165 LEU A C 1
ATOM 1325 O O . LEU A 1 165 ? 0.235 9.608 12.559 1.00 98.12 165 LEU A O 1
ATOM 1329 N N . LYS A 1 166 ? -0.709 7.876 13.647 1.00 96.81 166 LYS A N 1
ATOM 1330 C CA . LYS A 1 166 ? -1.924 8.608 14.040 1.00 96.81 166 LYS A CA 1
ATOM 1331 C C . LYS A 1 166 ? -1.576 9.828 14.893 1.00 96.81 166 LYS A C 1
ATOM 1333 O O . LYS A 1 166 ? -2.048 10.924 14.602 1.00 96.81 166 LYS A O 1
ATOM 1338 N N . ALA A 1 167 ? -0.727 9.660 15.906 1.00 95.75 167 ALA A N 1
ATOM 1339 C CA . ALA A 1 167 ? -0.305 10.756 16.776 1.00 95.75 167 ALA A CA 1
ATOM 1340 C C . ALA A 1 167 ? 0.383 11.885 15.987 1.00 95.75 167 ALA A C 1
ATOM 1342 O O . ALA A 1 167 ? 0.027 13.048 16.164 1.00 95.75 167 ALA A O 1
ATOM 1343 N N . LYS A 1 168 ? 1.283 11.550 15.052 1.00 95.50 168 LYS A N 1
ATOM 1344 C CA . LYS A 1 168 ? 1.928 12.530 14.158 1.00 95.50 168 LYS A CA 1
ATOM 1345 C C . LYS A 1 168 ? 0.921 13.271 13.273 1.00 95.50 168 LYS A C 1
ATOM 1347 O O . LYS A 1 168 ? 1.035 14.481 13.093 1.00 95.50 168 LYS A O 1
ATOM 1352 N N . MET A 1 169 ? -0.066 12.562 12.717 1.00 93.81 169 MET A N 1
ATOM 1353 C CA . MET A 1 169 ? -1.131 13.173 11.912 1.00 93.81 169 MET A CA 1
ATOM 1354 C C . MET A 1 169 ? -1.939 14.178 12.744 1.00 93.81 169 MET A C 1
ATOM 1356 O O . MET A 1 169 ? -2.127 15.316 12.312 1.00 93.81 169 MET A O 1
ATOM 1360 N N . LEU A 1 170 ? -2.346 13.802 13.959 1.00 91.44 170 LEU A N 1
ATOM 1361 C CA . LEU A 1 170 ? -3.080 14.685 14.872 1.00 91.44 170 LEU A CA 1
ATOM 1362 C C . LEU A 1 170 ? -2.243 15.892 15.318 1.00 91.44 170 LEU A C 1
ATOM 1364 O O . LEU A 1 170 ? -2.737 17.017 15.314 1.00 91.44 170 LEU A O 1
ATOM 1368 N N . GLU A 1 171 ? -0.964 15.689 15.632 1.00 90.75 171 GLU A N 1
ATOM 1369 C CA . GLU A 1 171 ? -0.041 16.776 15.970 1.00 90.75 171 GLU A CA 1
ATOM 1370 C C . GLU A 1 171 ? 0.115 17.766 14.805 1.00 90.75 171 GLU A C 1
ATOM 1372 O O . GLU A 1 171 ? 0.136 18.979 15.015 1.00 90.75 171 GLU A O 1
ATOM 1377 N N . SER A 1 172 ? 0.183 17.269 13.566 1.00 89.69 172 SER A N 1
ATOM 1378 C CA . SER A 1 172 ? 0.286 18.135 12.387 1.00 89.69 172 SER A CA 1
ATOM 1379 C C . SER A 1 172 ? -0.974 18.974 12.151 1.00 89.69 172 SER A C 1
ATOM 1381 O O . SER A 1 172 ? -0.850 20.122 11.727 1.00 89.69 172 SER A O 1
ATOM 1383 N N . ILE A 1 173 ? -2.161 18.447 12.484 1.00 88.06 173 ILE A N 1
ATOM 1384 C CA . ILE A 1 173 ? -3.414 19.217 12.499 1.00 88.06 173 ILE A CA 1
ATOM 1385 C C . ILE A 1 173 ? -3.346 20.294 13.583 1.00 88.06 173 ILE A C 1
ATOM 1387 O O . ILE A 1 173 ? -3.600 21.458 13.297 1.00 88.06 173 ILE A O 1
ATOM 1391 N N . ALA A 1 174 ? -2.966 19.925 14.810 1.00 86.25 174 ALA A N 1
ATOM 1392 C CA . ALA A 1 174 ? -2.937 20.846 15.946 1.00 86.25 174 ALA A CA 1
ATOM 1393 C C . ALA A 1 174 ? -1.966 22.024 15.750 1.00 86.25 174 ALA A C 1
ATOM 1395 O O . ALA A 1 174 ? -2.244 23.131 16.200 1.00 86.25 174 ALA A O 1
ATOM 1396 N N . LYS A 1 175 ? -0.837 21.802 15.066 1.00 85.12 175 LYS A N 1
ATOM 1397 C CA . LYS A 1 175 ? 0.145 22.854 14.740 1.00 85.12 175 LYS A CA 1
ATOM 1398 C C . LYS A 1 175 ? -0.274 23.747 13.574 1.00 85.12 175 LYS A C 1
ATOM 1400 O O . LYS A 1 175 ? 0.327 24.796 13.358 1.00 85.12 175 LYS A O 1
ATOM 1405 N N . SER A 1 176 ? -1.251 23.305 12.796 1.00 78.38 176 SER A N 1
ATOM 1406 C CA . SER A 1 176 ? -1.684 23.969 11.579 1.00 78.38 176 SER A CA 1
ATOM 1407 C C . SER A 1 176 ? -2.886 24.861 11.884 1.00 78.38 176 SER A C 1
ATOM 1409 O O . SER A 1 176 ? -4.033 24.484 11.646 1.00 78.38 176 SER A O 1
ATOM 1411 N N . GLU A 1 177 ? -2.626 26.055 12.421 1.00 62.88 177 GLU A N 1
ATOM 1412 C CA . GLU A 1 177 ? -3.647 27.097 12.568 1.00 62.88 177 GLU A CA 1
ATOM 1413 C C . GLU A 1 177 ? -4.213 27.430 11.171 1.00 62.88 177 GLU A C 1
ATOM 1415 O O . GLU A 1 177 ? -3.510 27.986 10.329 1.00 62.88 177 GLU A O 1
ATOM 1420 N N . ASN A 1 178 ? -5.486 27.097 10.919 1.00 63.69 178 ASN A N 1
ATOM 1421 C CA . ASN A 1 178 ? -6.249 27.382 9.684 1.00 63.69 178 ASN A CA 1
ATOM 1422 C C . ASN A 1 178 ? -6.079 26.433 8.479 1.00 63.69 178 ASN A C 1
ATOM 1424 O O . ASN A 1 178 ? -6.360 26.835 7.349 1.00 63.69 178 ASN A O 1
ATOM 1428 N N . VAL A 1 179 ? -5.670 25.176 8.664 1.00 64.25 179 VAL A N 1
ATOM 1429 C CA . VAL A 1 179 ? -5.659 24.224 7.537 1.00 64.25 179 VAL A CA 1
ATOM 1430 C C . VAL A 1 179 ? -7.027 23.554 7.366 1.00 64.25 179 VAL A C 1
ATOM 1432 O O . VAL A 1 179 ? -7.428 22.728 8.183 1.00 64.25 179 VAL A O 1
ATOM 1435 N N . GLU A 1 180 ? -7.719 23.884 6.269 1.00 67.00 180 GLU A N 1
ATOM 1436 C CA . GLU A 1 180 ? -8.970 23.222 5.853 1.00 67.00 180 GLU A CA 1
ATOM 1437 C C . GLU A 1 180 ? -8.751 21.738 5.507 1.00 67.00 180 GLU A C 1
ATOM 1439 O O . GLU A 1 180 ? -9.626 20.911 5.750 1.00 67.00 180 GLU A O 1
ATOM 1444 N N . THR A 1 181 ? -7.573 21.382 4.975 1.00 72.88 181 THR A N 1
ATOM 1445 C CA . THR A 1 181 ? -7.243 20.011 4.550 1.00 72.88 181 THR A CA 1
ATOM 1446 C C . THR A 1 181 ? -5.810 19.612 4.929 1.00 72.88 181 THR A C 1
ATOM 1448 O O . THR A 1 181 ? -4.862 20.176 4.375 1.00 72.88 181 THR A O 1
ATOM 1451 N N . PRO A 1 182 ? -5.610 18.626 5.824 1.00 81.88 182 PRO A N 1
ATOM 1452 C CA . PRO A 1 182 ? -4.291 18.128 6.198 1.00 81.88 182 PRO A CA 1
ATOM 1453 C C . PRO A 1 182 ? -3.517 17.596 4.996 1.00 81.88 182 PRO A C 1
ATOM 1455 O O . PRO A 1 182 ? -4.104 17.013 4.086 1.00 81.88 182 PRO A O 1
ATOM 1458 N N . SER A 1 183 ? -2.188 17.683 5.041 1.00 83.25 183 SER A N 1
ATOM 1459 C CA . SER A 1 183 ? -1.302 17.188 3.974 1.00 83.25 183 SER A CA 1
ATOM 1460 C C . SER A 1 183 ? -1.426 15.684 3.697 1.00 83.25 183 SER A C 1
ATOM 1462 O O . SER A 1 183 ? -1.057 15.222 2.621 1.00 83.25 183 SER A O 1
ATOM 1464 N N . PHE A 1 184 ? -1.965 14.909 4.641 1.00 88.25 184 PHE A N 1
ATOM 1465 C CA . PHE A 1 184 ? -2.266 13.488 4.462 1.00 88.25 184 PHE A CA 1
ATOM 1466 C C . PHE A 1 184 ? -3.691 13.208 3.949 1.00 88.25 184 PHE A C 1
ATOM 1468 O O . PHE A 1 184 ? -3.918 12.147 3.372 1.00 88.25 184 PHE A O 1
ATOM 1475 N N . GLY A 1 185 ? -4.637 14.139 4.121 1.00 88.81 185 GLY A N 1
ATOM 1476 C CA . GLY A 1 185 ? -6.052 13.984 3.758 1.00 88.81 185 GLY A CA 1
ATOM 1477 C C . GLY A 1 185 ? -6.854 12.999 4.633 1.00 88.81 185 GLY A C 1
ATOM 1478 O O . GLY A 1 185 ? -6.310 12.102 5.272 1.00 88.81 185 GLY A O 1
ATOM 1479 N N . GLY A 1 186 ? -8.187 13.128 4.644 1.00 90.44 186 GLY A N 1
ATOM 1480 C CA . GLY A 1 186 ? -9.065 12.289 5.480 1.00 90.44 186 GLY A CA 1
ATOM 1481 C C . GLY A 1 186 ? -8.989 10.786 5.170 1.00 90.44 186 GLY A C 1
ATOM 1482 O O . GLY A 1 186 ? -9.072 9.960 6.076 1.00 90.44 186 GLY A O 1
ATOM 1483 N N . THR A 1 187 ? -8.762 10.418 3.905 1.00 93.38 187 THR A N 1
ATOM 1484 C CA . THR A 1 187 ? -8.701 9.016 3.458 1.00 93.38 187 THR A CA 1
ATOM 1485 C C . THR A 1 187 ? -7.548 8.242 4.084 1.00 93.38 187 THR A C 1
ATOM 1487 O O . THR A 1 187 ? -7.765 7.135 4.575 1.00 93.38 187 THR A O 1
ATOM 1490 N N . LEU A 1 188 ? -6.334 8.807 4.112 1.00 95.25 188 LEU A N 1
ATOM 1491 C CA . LEU A 1 188 ? -5.186 8.123 4.711 1.00 95.25 188 LEU A CA 1
ATOM 1492 C C . LEU A 1 188 ? -5.373 7.949 6.223 1.00 95.25 188 LEU A C 1
ATOM 1494 O O . LEU A 1 188 ? -5.059 6.893 6.773 1.00 95.25 188 LEU A O 1
ATOM 1498 N N . PHE A 1 189 ? -5.926 8.966 6.883 1.00 95.12 189 PHE A N 1
ATOM 1499 C CA . PHE A 1 189 ? -6.225 8.904 8.309 1.00 95.12 189 PHE A CA 1
ATOM 1500 C C . PHE A 1 189 ? -7.250 7.808 8.625 1.00 95.12 189 PHE A C 1
ATOM 1502 O O . PHE A 1 189 ? -7.018 6.988 9.514 1.00 95.12 189 PHE A O 1
ATOM 1509 N N . ALA A 1 190 ? -8.335 7.734 7.848 1.00 95.44 190 ALA A N 1
ATOM 1510 C CA . ALA A 1 190 ? -9.335 6.684 7.987 1.00 95.44 190 ALA A CA 1
ATOM 1511 C C . ALA A 1 190 ? -8.719 5.292 7.762 1.00 95.44 190 ALA A C 1
ATOM 1513 O O . ALA A 1 190 ? -8.867 4.416 8.609 1.00 95.44 190 ALA A O 1
ATOM 1514 N N . PHE A 1 191 ? -7.935 5.090 6.700 1.00 97.31 191 PHE A N 1
ATOM 1515 C CA . PHE A 1 191 ? -7.234 3.819 6.480 1.00 97.31 191 PHE A CA 1
ATOM 1516 C C . PHE A 1 191 ? -6.303 3.428 7.635 1.00 97.31 191 PHE A C 1
ATOM 1518 O O . PHE A 1 191 ? -6.275 2.261 8.032 1.00 97.31 191 PHE A O 1
ATOM 1525 N N . ASN A 1 192 ? -5.564 4.380 8.211 1.00 98.12 192 ASN A N 1
ATOM 1526 C CA . ASN A 1 192 ? -4.726 4.091 9.372 1.00 98.12 192 ASN A CA 1
ATOM 1527 C C . ASN A 1 192 ? -5.560 3.717 10.607 1.00 98.12 192 ASN A C 1
ATOM 1529 O O . ASN A 1 192 ? -5.160 2.827 11.351 1.00 98.12 192 ASN A O 1
ATOM 1533 N N . LEU A 1 193 ? -6.731 4.328 10.812 1.00 97.12 193 LEU A N 1
ATOM 1534 C CA . LEU A 1 193 ? -7.611 3.957 11.921 1.00 97.12 193 LEU A CA 1
ATOM 1535 C C . LEU A 1 193 ? -8.232 2.565 11.736 1.00 97.12 193 LEU A C 1
ATOM 1537 O O . LEU A 1 193 ? -8.267 1.789 12.690 1.00 97.12 193 LEU A O 1
ATOM 1541 N N . LEU A 1 194 ? -8.638 2.219 10.508 1.00 97.69 194 LEU A N 1
ATOM 1542 C CA . LEU A 1 194 ? -9.061 0.857 10.163 1.00 97.69 194 LEU A CA 1
ATOM 1543 C C . LEU A 1 194 ? -7.954 -0.147 10.498 1.00 97.69 194 LEU A C 1
ATOM 1545 O O . LEU A 1 194 ? -8.201 -1.149 11.166 1.00 97.69 194 LEU A O 1
ATOM 1549 N N . ARG A 1 195 ? -6.717 0.159 10.090 1.00 98.12 195 ARG A N 1
ATOM 1550 C CA . ARG A 1 195 ? -5.547 -0.668 10.388 1.00 98.12 195 ARG A CA 1
ATOM 1551 C C . ARG A 1 195 ? -5.334 -0.838 11.891 1.00 98.12 195 ARG A C 1
ATOM 1553 O O . ARG A 1 195 ? -5.177 -1.974 12.325 1.00 98.12 195 ARG A O 1
ATOM 1560 N N . ILE A 1 196 ? -5.362 0.243 12.676 1.00 98.69 196 ILE A N 1
ATOM 1561 C CA . ILE A 1 196 ? -5.234 0.176 14.144 1.00 98.69 196 ILE A CA 1
ATOM 1562 C C . ILE A 1 196 ? -6.270 -0.789 14.714 1.00 98.69 196 ILE A C 1
ATOM 1564 O O . ILE A 1 196 ? -5.894 -1.726 15.405 1.00 98.69 196 ILE A O 1
ATOM 1568 N N . ALA A 1 197 ? -7.547 -0.618 14.370 1.00 98.19 197 ALA A N 1
ATOM 1569 C CA . ALA A 1 197 ? -8.611 -1.464 14.900 1.00 98.19 197 ALA A CA 1
ATOM 1570 C C . ALA A 1 197 ? -8.413 -2.951 14.544 1.00 98.19 197 ALA A C 1
ATOM 1572 O O . ALA A 1 197 ? -8.525 -3.820 15.408 1.00 98.19 197 ALA A O 1
ATOM 1573 N N . THR A 1 198 ? -8.034 -3.251 13.297 1.00 97.69 198 THR A N 1
ATOM 1574 C CA . THR A 1 198 ? -7.740 -4.634 12.876 1.00 97.69 198 THR A CA 1
ATOM 1575 C C . THR A 1 198 ? -6.498 -5.221 13.550 1.00 97.69 198 THR A C 1
ATOM 1577 O O . THR A 1 198 ? -6.459 -6.418 13.828 1.00 97.69 198 THR A O 1
ATOM 1580 N N . LEU A 1 199 ? -5.485 -4.401 13.841 1.00 98.56 199 LEU A N 1
ATOM 1581 C CA . LEU A 1 199 ? -4.274 -4.843 14.526 1.00 98.56 199 LEU A CA 1
ATOM 1582 C C . LEU A 1 199 ? -4.523 -5.075 16.015 1.00 98.56 199 LEU A C 1
ATOM 1584 O O . LEU A 1 199 ? -4.103 -6.109 16.517 1.00 98.56 199 LEU A O 1
ATOM 1588 N N . GLU A 1 200 ? -5.252 -4.186 16.694 1.00 98.44 200 GLU A N 1
ATOM 1589 C CA . GLU A 1 200 ? -5.706 -4.380 18.081 1.00 98.44 200 GLU A CA 1
ATOM 1590 C C . GLU A 1 200 ? -6.481 -5.698 18.225 1.00 98.44 200 GLU A C 1
ATOM 1592 O O . GLU A 1 200 ? -6.218 -6.491 19.132 1.00 98.44 200 GLU A O 1
ATOM 1597 N N . GLN A 1 201 ? -7.367 -5.990 17.267 1.00 97.50 201 GLN A N 1
ATOM 1598 C CA . GLN A 1 201 ? -8.054 -7.276 17.190 1.00 97.50 201 GLN A CA 1
ATOM 1599 C C . GLN A 1 201 ? -7.066 -8.443 17.026 1.00 97.50 201 GLN A C 1
ATOM 1601 O O . GLN A 1 201 ? -7.155 -9.433 17.756 1.00 97.50 201 GLN A O 1
ATOM 1606 N N . LYS A 1 202 ? -6.120 -8.342 16.082 1.00 97.38 202 LYS A N 1
ATOM 1607 C CA . LYS A 1 202 ? -5.148 -9.406 15.770 1.00 97.38 202 LYS A CA 1
ATOM 1608 C C . LYS A 1 202 ? -4.199 -9.704 16.935 1.00 97.38 202 LYS A C 1
ATOM 1610 O O . LYS A 1 202 ? -3.865 -10.866 17.151 1.00 97.38 202 LYS A O 1
ATOM 1615 N N . VAL A 1 203 ? -3.806 -8.689 17.708 1.00 97.75 203 VAL A N 1
ATOM 1616 C CA . VAL A 1 203 ? -2.956 -8.856 18.903 1.00 97.75 203 VAL A CA 1
ATOM 1617 C C . VAL A 1 203 ? -3.745 -9.241 20.161 1.00 97.75 203 VAL A C 1
ATOM 1619 O O . VAL A 1 203 ? -3.141 -9.471 21.206 1.00 97.75 203 VAL A O 1
ATOM 1622 N N . GLY A 1 204 ? -5.077 -9.334 20.080 1.00 96.75 204 GLY A N 1
ATOM 1623 C CA . GLY A 1 204 ? -5.926 -9.754 21.195 1.00 96.75 204 GLY A CA 1
ATOM 1624 C C . GLY A 1 204 ? -6.131 -8.673 22.258 1.00 96.75 204 GLY A C 1
ATOM 1625 O O . GLY A 1 204 ? -6.113 -8.981 23.449 1.00 96.75 204 GLY A O 1
ATOM 1626 N N . SER A 1 205 ? -6.335 -7.421 21.841 1.00 97.00 205 SER A N 1
ATOM 1627 C CA . SER A 1 205 ? -6.591 -6.258 22.703 1.00 97.00 205 SER A CA 1
ATOM 1628 C C . SER A 1 205 ? -8.030 -5.738 22.514 1.00 97.00 205 SER A C 1
ATOM 1630 O O . SER A 1 205 ? -8.270 -4.820 21.727 1.00 97.00 205 SER A O 1
ATOM 1632 N N . PRO A 1 206 ? -9.032 -6.299 23.230 1.00 96.38 206 PRO A N 1
ATOM 1633 C CA . PRO A 1 206 ? -10.434 -5.897 23.078 1.00 96.38 206 PRO A CA 1
ATOM 1634 C C . PRO A 1 206 ? -10.688 -4.424 23.404 1.00 96.38 206 PRO A C 1
ATOM 1636 O O . PRO A 1 206 ? -11.463 -3.766 22.716 1.00 96.38 206 PRO A O 1
ATOM 1639 N N . ALA A 1 207 ? -10.021 -3.898 24.436 1.00 96.31 207 ALA A N 1
ATOM 1640 C CA . ALA A 1 207 ? -10.168 -2.504 24.847 1.00 96.31 207 ALA A CA 1
ATOM 1641 C C . ALA A 1 207 ? -9.604 -1.540 23.790 1.00 96.31 207 ALA A C 1
ATOM 1643 O O . ALA A 1 207 ? -10.239 -0.535 23.468 1.00 96.31 207 ALA A O 1
ATOM 1644 N N . GLY A 1 208 ? -8.436 -1.858 23.217 1.00 97.25 208 GLY A N 1
ATOM 1645 C CA . GLY A 1 208 ? -7.845 -1.066 22.139 1.00 97.25 208 GLY A CA 1
ATOM 1646 C C . GLY A 1 208 ? -8.675 -1.132 20.857 1.00 97.25 208 GLY A C 1
ATOM 1647 O O . GLY A 1 208 ? -8.926 -0.103 20.228 1.00 97.25 208 GLY A O 1
ATOM 1648 N N . GLU A 1 209 ? -9.193 -2.315 20.521 1.00 98.00 209 GLU A N 1
ATOM 1649 C CA . GLU A 1 209 ? -10.093 -2.500 19.382 1.00 98.00 209 GLU A CA 1
ATOM 1650 C C . GLU A 1 209 ? -11.375 -1.668 19.551 1.00 98.00 209 GLU A C 1
ATOM 1652 O O . GLU A 1 209 ? -11.764 -0.924 18.646 1.00 98.00 209 GLU A O 1
ATOM 1657 N N . LEU A 1 210 ? -12.012 -1.740 20.724 1.00 97.00 210 LEU A N 1
ATOM 1658 C CA . LEU A 1 210 ? -13.217 -0.972 21.037 1.00 97.00 210 LEU A CA 1
ATOM 1659 C C . LEU A 1 210 ? -12.957 0.536 20.953 1.00 97.00 210 LEU A C 1
ATOM 1661 O O . LEU A 1 210 ? -13.759 1.269 20.369 1.00 97.00 210 LEU A O 1
ATOM 1665 N N . ALA A 1 211 ? -11.831 1.005 21.497 1.00 96.12 211 ALA A N 1
ATOM 1666 C CA . ALA A 1 211 ? -11.439 2.407 21.423 1.00 96.12 211 ALA A CA 1
ATOM 1667 C C . ALA A 1 211 ? -11.278 2.875 19.968 1.00 96.12 211 ALA A C 1
ATOM 1669 O O . ALA A 1 211 ? -11.825 3.916 19.598 1.00 96.12 211 ALA A O 1
ATOM 1670 N N . ALA A 1 212 ? -10.605 2.086 19.128 1.00 97.38 212 ALA A N 1
ATOM 1671 C CA . ALA A 1 212 ? -10.405 2.411 17.719 1.00 97.38 212 ALA A CA 1
ATOM 1672 C C . ALA A 1 212 ? -11.729 2.445 16.931 1.00 97.38 212 ALA A C 1
ATOM 1674 O O . ALA A 1 212 ? -11.943 3.356 16.126 1.00 97.38 212 ALA A O 1
ATOM 1675 N N . TRP A 1 213 ? -12.659 1.517 17.191 1.00 96.94 213 TRP A N 1
ATOM 1676 C CA . TRP A 1 213 ? -13.981 1.534 16.550 1.00 96.94 213 TRP A CA 1
ATOM 1677 C C . TRP A 1 213 ? -14.871 2.685 17.018 1.00 96.94 213 TRP A C 1
ATOM 1679 O O . TRP A 1 213 ? -15.599 3.267 16.209 1.00 96.94 213 TRP A O 1
ATOM 1689 N N . ASN A 1 214 ? -14.807 3.052 18.297 1.00 94.50 214 ASN A N 1
ATOM 1690 C CA . ASN A 1 214 ? -15.508 4.232 18.801 1.00 94.50 214 ASN A CA 1
ATOM 1691 C C . ASN A 1 214 ? -14.947 5.518 18.180 1.00 94.50 214 ASN A C 1
ATOM 1693 O O . ASN A 1 214 ? -15.714 6.385 17.762 1.00 94.50 214 ASN A O 1
ATOM 1697 N N . GLU A 1 215 ? -13.624 5.623 18.049 1.00 93.88 215 GLU A N 1
ATOM 1698 C CA . GLU A 1 215 ? -12.975 6.738 17.357 1.00 93.88 215 GLU A CA 1
ATOM 1699 C C . GLU A 1 215 ? -13.410 6.809 15.884 1.00 93.88 215 GLU A C 1
ATOM 1701 O O . GLU A 1 215 ? -13.785 7.881 15.406 1.00 93.88 215 GLU A O 1
ATOM 1706 N N . TRP A 1 216 ? -13.478 5.670 15.184 1.00 94.31 216 TRP A N 1
ATOM 1707 C CA . TRP A 1 216 ? -14.005 5.600 13.817 1.00 94.31 216 TRP A CA 1
ATOM 1708 C C . TRP A 1 216 ? -15.441 6.120 13.732 1.00 94.31 216 TRP A C 1
ATOM 1710 O O . TRP A 1 216 ? -15.763 6.945 12.874 1.00 94.31 216 TRP A O 1
ATOM 1720 N N . GLN A 1 217 ? -16.311 5.659 14.635 1.00 92.06 217 GLN A N 1
ATOM 1721 C CA . GLN A 1 217 ? -17.703 6.104 14.704 1.00 92.06 217 GLN A CA 1
ATOM 1722 C C . GLN A 1 217 ? -17.798 7.612 14.933 1.00 92.06 217 GLN A C 1
ATOM 1724 O O . GLN A 1 217 ? -18.621 8.268 14.289 1.00 92.06 217 GLN A O 1
ATOM 1729 N N . ASN A 1 218 ? -16.935 8.166 15.785 1.00 90.38 218 ASN A N 1
ATOM 1730 C CA . ASN A 1 218 ? -16.897 9.598 16.048 1.00 90.38 218 ASN A CA 1
ATOM 1731 C C . ASN A 1 218 ? -16.597 10.391 14.771 1.00 90.38 218 ASN A C 1
ATOM 1733 O O . ASN A 1 218 ? -17.399 11.245 14.385 1.00 90.38 218 ASN A O 1
ATOM 1737 N N . TYR A 1 219 ? -15.529 10.039 14.053 1.00 90.06 219 TYR A N 1
ATOM 1738 C CA . TYR A 1 219 ? -15.194 10.697 12.788 1.00 90.06 219 TYR A CA 1
ATOM 1739 C C . TYR A 1 219 ? -16.269 10.500 11.711 1.00 90.06 219 TYR A C 1
ATOM 1741 O O . TYR A 1 219 ? -16.629 11.454 11.023 1.00 90.06 219 TYR A O 1
ATOM 1749 N N . SER A 1 220 ? -16.849 9.301 11.593 1.00 88.88 220 SER A N 1
ATOM 1750 C CA . SER A 1 220 ? -17.892 9.019 10.590 1.00 88.88 220 SER A CA 1
ATOM 1751 C C . SER A 1 220 ? -19.154 9.875 10.764 1.00 88.88 220 SER A C 1
ATOM 1753 O O . SER A 1 220 ? -19.796 10.246 9.782 1.00 88.88 220 SER A O 1
ATOM 1755 N N . LYS A 1 221 ? -19.485 10.239 12.009 1.00 86.50 221 LYS A N 1
ATOM 1756 C CA . LYS A 1 221 ? -20.635 11.089 12.357 1.00 86.50 221 LYS A CA 1
ATOM 1757 C C . LYS A 1 221 ? -20.302 12.583 12.327 1.00 86.50 221 LYS A C 1
ATOM 1759 O O . LYS A 1 221 ? -21.180 13.398 12.589 1.00 86.50 221 LYS A O 1
ATOM 1764 N N . GLY A 1 222 ? -19.057 12.942 12.007 1.00 79.06 222 GLY A N 1
ATOM 1765 C CA . GLY A 1 222 ? -18.585 14.323 12.033 1.00 79.06 222 GLY A CA 1
ATOM 1766 C C . GLY A 1 222 ? -18.419 14.879 13.447 1.00 79.06 222 GLY A C 1
ATOM 1767 O O . GLY A 1 222 ? -18.486 16.092 13.626 1.00 79.06 222 GLY A O 1
ATOM 1768 N N . TYR A 1 223 ? -18.229 14.022 14.458 1.00 73.12 223 TYR A N 1
ATOM 1769 C CA . TYR A 1 223 ? -17.850 14.509 15.778 1.00 73.12 223 TYR A CA 1
ATOM 1770 C C . TYR A 1 223 ? -16.422 15.049 15.735 1.00 73.12 223 TYR A C 1
ATOM 1772 O O . TYR A 1 223 ? -15.477 14.385 15.308 1.00 73.12 223 TYR A O 1
ATOM 1780 N N . ILE A 1 224 ? -16.303 16.286 16.193 1.00 63.94 224 ILE A N 1
ATOM 1781 C CA . ILE A 1 224 ? -15.102 17.103 16.156 1.00 63.94 224 ILE A CA 1
ATOM 1782 C C . ILE A 1 224 ? -14.237 16.737 17.374 1.00 63.94 224 ILE A C 1
ATOM 1784 O O . ILE A 1 224 ? -14.598 17.058 18.504 1.00 63.94 224 ILE A O 1
ATOM 1788 N N . LEU A 1 225 ? -13.118 16.030 17.165 1.00 57.69 225 LEU A N 1
ATOM 1789 C CA . LEU A 1 225 ? -12.173 15.658 18.239 1.00 57.69 225 LEU A CA 1
ATOM 1790 C C . LEU A 1 225 ? -11.194 16.792 18.614 1.00 57.69 225 LEU A C 1
ATOM 1792 O O . LEU A 1 225 ? -10.592 16.761 19.682 1.00 57.69 225 LEU A O 1
ATOM 1796 N N . PHE A 1 226 ? -11.077 17.808 17.762 1.00 56.03 226 PHE A N 1
ATOM 1797 C CA . PHE A 1 226 ? -10.280 19.031 17.929 1.00 56.03 226 PHE A CA 1
ATOM 1798 C C . PHE A 1 226 ? -11.073 20.156 17.282 1.00 56.03 226 PHE A C 1
ATOM 1800 O O . PHE A 1 226 ? -11.684 19.849 16.278 1.00 56.03 226 PHE A O 1
ATOM 1807 N N . GLU A 1 227 ? -11.041 21.411 17.744 1.00 53.19 227 GLU A N 1
ATOM 1808 C CA . GLU A 1 227 ? -11.810 22.568 17.200 1.00 53.19 227 GLU A CA 1
ATOM 1809 C C . GLU A 1 227 ? -11.681 22.831 15.671 1.00 53.19 227 GLU A C 1
ATOM 1811 O O . GLU A 1 227 ? -12.203 23.810 15.146 1.00 53.19 227 GLU A O 1
ATOM 1816 N N . SER A 1 228 ? -11.006 21.949 14.937 1.00 58.53 228 SER A N 1
ATOM 1817 C CA . SER A 1 228 ? -10.860 21.884 13.498 1.00 58.53 228 SER A CA 1
ATOM 1818 C C . SER A 1 228 ? -11.621 20.697 12.874 1.00 58.53 228 SER A C 1
ATOM 1820 O O . SER A 1 228 ? -11.435 19.536 13.244 1.00 58.53 228 SER A O 1
ATOM 1822 N N . ASN A 1 229 ? -12.393 20.982 11.820 1.00 65.69 229 ASN A N 1
ATOM 1823 C CA . ASN A 1 229 ? -13.011 19.995 10.919 1.00 65.69 229 ASN A CA 1
ATOM 1824 C C . ASN A 1 229 ? -12.014 19.386 9.908 1.00 65.69 229 ASN A C 1
ATOM 1826 O O . ASN A 1 229 ? -12.423 18.889 8.862 1.00 65.69 229 ASN A O 1
ATOM 1830 N N . ALA A 1 230 ? -10.708 19.444 10.179 1.00 73.44 230 ALA A N 1
ATOM 1831 C CA . ALA A 1 230 ? -9.670 19.092 9.211 1.00 73.44 230 ALA A CA 1
ATOM 1832 C C . ALA A 1 230 ? -9.723 17.630 8.725 1.00 73.44 230 ALA A C 1
ATOM 1834 O O . ALA A 1 230 ? -9.259 17.323 7.627 1.00 73.44 230 ALA A O 1
ATOM 1835 N N . VAL A 1 231 ? -10.276 16.703 9.511 1.00 82.56 231 VAL A N 1
ATOM 1836 C CA . VAL A 1 231 ? -10.458 15.315 9.066 1.00 82.56 231 VAL A CA 1
ATOM 1837 C C . VAL A 1 231 ? -11.837 15.160 8.427 1.00 82.56 231 VAL A C 1
ATOM 1839 O O . VAL A 1 231 ? -12.852 15.130 9.117 1.00 82.56 231 VAL A O 1
ATOM 1842 N N . ASP A 1 232 ? -11.853 15.021 7.101 1.00 83.31 232 ASP A N 1
ATOM 1843 C CA . ASP A 1 232 ? -13.072 14.858 6.306 1.00 83.31 232 ASP A CA 1
ATOM 1844 C C . ASP A 1 232 ? -13.841 13.573 6.679 1.00 83.31 232 ASP A C 1
ATOM 1846 O O . ASP A 1 232 ? -13.375 12.449 6.450 1.00 83.31 232 ASP A O 1
ATOM 1850 N N . ASN A 1 233 ? -15.056 13.732 7.209 1.00 87.62 233 ASN A N 1
ATOM 1851 C CA . ASN A 1 233 ? -15.954 12.626 7.549 1.00 87.62 233 ASN A CA 1
ATOM 1852 C C . ASN A 1 233 ? -16.382 11.813 6.315 1.00 87.62 233 ASN A C 1
ATOM 1854 O O . ASN A 1 233 ? -16.676 10.616 6.428 1.00 87.62 233 ASN A O 1
ATOM 1858 N N . LYS A 1 234 ? -16.371 12.417 5.120 1.00 89.69 234 LYS A N 1
ATOM 1859 C CA . LYS A 1 234 ? -16.714 11.743 3.864 1.00 89.69 234 LYS A CA 1
ATOM 1860 C C . LYS A 1 234 ? -15.764 10.593 3.565 1.00 89.69 234 LYS A C 1
ATOM 1862 O O . LYS A 1 234 ? -16.203 9.600 2.985 1.00 89.69 234 LYS A O 1
ATOM 1867 N N . ALA A 1 235 ? -14.499 10.678 3.979 1.00 91.38 235 ALA A N 1
ATOM 1868 C CA . ALA A 1 235 ? -13.546 9.585 3.819 1.00 91.38 235 ALA A CA 1
ATOM 1869 C C . ALA A 1 235 ? -14.002 8.322 4.569 1.00 91.38 235 ALA A C 1
ATOM 1871 O O . ALA A 1 235 ? -14.042 7.235 3.993 1.00 91.38 235 ALA A O 1
ATOM 1872 N N . PHE A 1 236 ? -14.435 8.480 5.821 1.00 93.44 236 PHE A N 1
ATOM 1873 C CA . PHE A 1 236 ? -14.944 7.389 6.653 1.00 93.44 236 PHE A CA 1
ATOM 1874 C C . PHE A 1 236 ? -16.220 6.789 6.077 1.00 93.44 236 PHE A C 1
ATOM 1876 O O . PHE A 1 236 ? -16.326 5.570 5.951 1.00 93.44 236 PHE A O 1
ATOM 1883 N N . PHE A 1 237 ? -17.163 7.640 5.667 1.00 89.69 237 PHE A N 1
ATOM 1884 C CA . PHE A 1 237 ? -18.395 7.189 5.026 1.00 89.69 237 PHE A CA 1
ATOM 1885 C C . PHE A 1 237 ? -18.116 6.442 3.714 1.00 89.69 237 PHE A C 1
ATOM 1887 O O . PHE A 1 237 ? -18.703 5.392 3.456 1.00 89.69 237 PHE A O 1
ATOM 1894 N N . THR A 1 238 ? -17.202 6.957 2.889 1.00 91.50 238 THR A N 1
ATOM 1895 C CA . THR A 1 238 ? -16.834 6.337 1.609 1.00 91.50 238 THR A CA 1
ATOM 1896 C C . THR A 1 238 ? -16.202 4.967 1.830 1.00 91.50 238 THR A C 1
ATOM 1898 O O . THR A 1 238 ? -16.564 4.022 1.138 1.00 91.50 238 THR A O 1
ATOM 1901 N N . LEU A 1 239 ? -15.312 4.822 2.816 1.00 93.31 239 LEU A N 1
ATOM 1902 C CA . LEU A 1 239 ? -14.693 3.531 3.128 1.00 93.31 239 LEU A CA 1
ATOM 1903 C C . LEU A 1 239 ? -15.685 2.537 3.735 1.00 93.31 239 LEU A C 1
ATOM 1905 O O . LEU A 1 239 ? -15.733 1.389 3.298 1.00 93.31 239 LEU A O 1
ATOM 1909 N N . ALA A 1 240 ? -16.506 2.975 4.691 1.00 91.75 240 ALA A N 1
ATOM 1910 C CA . ALA A 1 240 ? -17.490 2.119 5.354 1.00 91.75 240 ALA A CA 1
ATOM 1911 C C . ALA A 1 240 ? -18.508 1.512 4.372 1.00 91.75 240 ALA A C 1
ATOM 1913 O O . ALA A 1 240 ? -18.920 0.366 4.551 1.00 91.75 240 ALA A O 1
ATOM 1914 N N . ASN A 1 241 ? -18.877 2.262 3.326 1.00 88.19 241 ASN A N 1
ATOM 1915 C CA . ASN A 1 241 ? -19.821 1.815 2.297 1.00 88.19 241 ASN A CA 1
ATOM 1916 C C . ASN A 1 241 ? -19.151 1.228 1.044 1.00 88.19 241 ASN A C 1
ATOM 1918 O O . ASN A 1 241 ? -19.805 0.523 0.280 1.00 88.19 241 ASN A O 1
ATOM 1922 N N . GLY A 1 242 ? -17.878 1.543 0.796 1.00 91.19 242 GLY A N 1
ATOM 1923 C CA . GLY A 1 242 ? -17.141 1.095 -0.388 1.00 91.19 242 GLY A CA 1
ATOM 1924 C C . GLY A 1 242 ? -16.484 -0.275 -0.229 1.00 91.19 242 GLY A C 1
ATOM 1925 O O . GLY A 1 242 ? -16.197 -0.929 -1.229 1.00 91.19 242 GLY A O 1
ATOM 1926 N N . ILE A 1 243 ? -16.252 -0.721 1.008 1.00 93.56 243 ILE A N 1
ATOM 1927 C CA . ILE A 1 243 ? -15.644 -2.021 1.314 1.00 93.56 243 ILE A CA 1
ATOM 1928 C C . ILE A 1 243 ? -16.746 -3.012 1.695 1.00 93.56 243 ILE A C 1
ATOM 1930 O O . ILE A 1 243 ? -17.522 -2.772 2.622 1.00 93.56 243 ILE A O 1
ATOM 1934 N N . SER A 1 244 ? -16.802 -4.141 0.987 1.00 93.69 244 SER A N 1
ATOM 1935 C CA . SER A 1 244 ? -17.721 -5.239 1.290 1.00 93.69 244 SER A CA 1
ATOM 1936 C C . SER A 1 244 ? -17.149 -6.587 0.864 1.00 93.69 244 SER A C 1
ATOM 1938 O O . SER A 1 244 ? -16.399 -6.673 -0.108 1.00 93.69 244 SER A O 1
ATOM 1940 N N . GLU A 1 245 ? -17.538 -7.636 1.582 1.00 90.50 245 GLU A N 1
ATOM 1941 C CA . GLU A 1 245 ? -17.278 -9.023 1.214 1.00 90.50 245 GLU A CA 1
ATOM 1942 C C . GLU A 1 245 ? -18.612 -9.780 1.172 1.00 90.50 245 GLU A C 1
ATOM 1944 O O . GLU A 1 245 ? -19.318 -9.937 2.174 1.00 90.50 245 GLU A O 1
ATOM 1949 N N . GLY A 1 246 ? -19.017 -10.199 -0.030 1.00 91.62 246 GLY A N 1
ATOM 1950 C CA . GLY A 1 246 ? -20.330 -10.800 -0.256 1.00 91.62 246 GLY A CA 1
ATOM 1951 C C . GLY A 1 246 ? -21.474 -9.839 0.087 1.00 91.62 246 GLY A C 1
ATOM 1952 O O . GLY A 1 246 ? -21.734 -8.890 -0.645 1.00 91.62 246 GLY A O 1
ATOM 1953 N N . LYS A 1 247 ? -22.197 -10.118 1.180 1.00 90.69 247 LYS A N 1
ATOM 1954 C CA . LYS A 1 247 ? -23.330 -9.302 1.665 1.00 90.69 247 LYS A CA 1
ATOM 1955 C C . LYS A 1 247 ? -22.995 -8.459 2.898 1.00 90.69 247 LYS A C 1
ATOM 1957 O O . LYS A 1 247 ? -23.889 -7.810 3.429 1.00 90.69 247 LYS A O 1
ATOM 1962 N N . VAL A 1 248 ? -21.756 -8.520 3.381 1.00 92.81 248 VAL A N 1
ATOM 1963 C CA . VAL A 1 248 ? -21.331 -7.840 4.607 1.00 92.81 248 VAL A CA 1
ATOM 1964 C C . VAL A 1 248 ? -20.518 -6.617 4.214 1.00 92.81 248 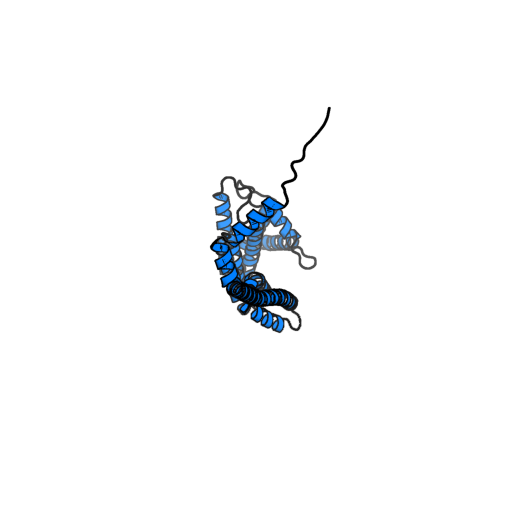VAL A C 1
ATOM 1966 O O . VAL A 1 248 ? -19.461 -6.746 3.594 1.00 92.81 248 VAL A O 1
ATOM 1969 N N . SER A 1 249 ? -21.015 -5.428 4.549 1.00 94.62 249 SER A N 1
ATOM 1970 C CA . SER A 1 249 ? -20.242 -4.191 4.407 1.00 94.62 249 SER A CA 1
ATOM 1971 C C . SER A 1 249 ? -19.261 -4.015 5.571 1.00 94.62 249 SER A C 1
ATOM 1973 O O . SER A 1 249 ? -19.433 -4.600 6.646 1.00 94.62 249 SER A O 1
ATOM 1975 N N . LEU A 1 250 ? -18.256 -3.153 5.399 1.00 95.31 250 LEU A N 1
ATOM 1976 C CA . LEU A 1 250 ? -17.391 -2.743 6.508 1.00 95.31 250 LEU A CA 1
ATOM 1977 C C . LEU A 1 250 ? -18.210 -2.111 7.647 1.00 95.31 250 LEU A C 1
ATOM 1979 O O . LEU A 1 250 ? -17.914 -2.339 8.819 1.00 95.31 250 LEU A O 1
ATOM 1983 N N . GLN A 1 251 ? -19.277 -1.374 7.332 1.00 94.31 251 GLN A N 1
ATOM 1984 C CA . GLN A 1 251 ? -20.165 -0.826 8.355 1.00 94.31 251 GLN A CA 1
ATOM 1985 C C . GLN A 1 251 ? -20.863 -1.923 9.179 1.00 94.31 251 GLN A C 1
ATOM 1987 O O . GLN A 1 251 ? -20.920 -1.816 10.408 1.00 94.31 251 GLN A O 1
ATOM 1992 N N . ASP A 1 252 ? -21.363 -2.978 8.529 1.00 94.50 252 ASP A N 1
ATOM 1993 C CA . ASP A 1 252 ? -21.989 -4.122 9.210 1.00 94.50 252 ASP A CA 1
ATOM 1994 C C . ASP A 1 252 ? -20.984 -4.836 10.119 1.00 94.50 252 ASP A C 1
ATOM 1996 O O . ASP A 1 252 ? -21.302 -5.188 11.262 1.00 94.50 252 ASP A O 1
ATOM 2000 N N . TYR A 1 253 ? -19.751 -4.994 9.629 1.00 95.69 253 TYR A N 1
ATOM 2001 C CA . TYR A 1 253 ? -18.650 -5.568 10.392 1.00 95.69 253 TYR A CA 1
ATOM 2002 C C . TYR A 1 253 ? -18.356 -4.754 11.660 1.00 95.69 253 TYR A C 1
ATOM 2004 O O . TYR A 1 253 ? -18.398 -5.303 12.763 1.00 95.69 253 TYR A O 1
ATOM 2012 N N . ILE A 1 254 ? -18.141 -3.440 11.529 1.00 95.31 254 ILE A N 1
ATOM 2013 C CA . ILE A 1 254 ? -17.845 -2.544 12.660 1.00 95.31 254 ILE A CA 1
ATOM 2014 C C . ILE A 1 254 ? -18.975 -2.585 13.696 1.00 95.31 254 ILE A C 1
ATOM 2016 O O . ILE A 1 254 ? -18.715 -2.723 14.892 1.00 95.31 254 ILE A O 1
ATOM 2020 N N . ASN A 1 255 ? -20.234 -2.512 13.254 1.00 94.50 255 ASN A N 1
ATOM 2021 C CA . ASN A 1 255 ? -21.390 -2.561 14.153 1.00 94.50 255 ASN A CA 1
ATOM 2022 C C . ASN A 1 255 ? -21.450 -3.882 14.935 1.00 94.50 255 ASN A C 1
ATOM 2024 O O . ASN A 1 255 ? -21.715 -3.882 16.138 1.00 94.50 255 ASN A O 1
ATOM 2028 N N . THR A 1 256 ? -21.164 -5.000 14.266 1.00 95.25 256 THR A N 1
ATOM 2029 C CA . THR A 1 256 ? -21.120 -6.326 14.895 1.00 95.25 256 THR A CA 1
ATOM 2030 C C . THR A 1 256 ? -19.995 -6.411 15.928 1.00 95.25 256 THR A C 1
ATOM 2032 O O . THR A 1 256 ? -20.219 -6.884 17.044 1.00 95.25 256 THR A O 1
ATOM 2035 N N . ARG A 1 257 ? -18.796 -5.911 15.597 1.00 95.69 257 ARG A N 1
ATOM 2036 C CA . ARG A 1 257 ? -17.652 -5.891 16.523 1.00 95.69 257 ARG A CA 1
ATOM 2037 C C . ARG A 1 257 ? -17.929 -5.041 17.759 1.00 95.69 257 ARG A C 1
ATOM 2039 O O . ARG A 1 257 ? -17.716 -5.519 18.869 1.00 95.69 257 ARG A O 1
ATOM 2046 N N . LEU A 1 258 ? -18.490 -3.843 17.596 1.00 95.00 258 LEU A N 1
ATOM 2047 C CA . LEU A 1 258 ? -18.873 -2.976 18.718 1.00 95.00 258 LEU A CA 1
ATOM 2048 C C . LEU A 1 258 ? -19.855 -3.659 19.683 1.00 95.00 258 LEU A C 1
ATOM 2050 O O . LEU A 1 258 ? -19.685 -3.568 20.898 1.00 95.00 258 LEU A O 1
ATOM 2054 N N . GLN A 1 259 ? -20.854 -4.380 19.164 1.00 94.81 259 GLN A N 1
ATOM 2055 C CA . GLN A 1 259 ? -21.793 -5.138 20.000 1.00 94.81 259 GLN A CA 1
ATOM 2056 C C . GLN A 1 259 ? -21.105 -6.277 20.761 1.00 94.81 259 GLN A C 1
ATOM 2058 O O . GLN A 1 259 ? -21.391 -6.492 21.937 1.00 94.81 259 GLN A O 1
ATOM 2063 N N . GLN A 1 260 ? -20.201 -7.005 20.102 1.00 94.50 260 GLN A N 1
ATOM 2064 C CA . GLN A 1 260 ? -19.455 -8.096 20.729 1.00 94.50 260 GLN A CA 1
ATOM 2065 C C . GLN A 1 260 ? -18.543 -7.580 21.846 1.00 94.50 260 GLN A C 1
ATOM 2067 O O . GLN A 1 260 ? -18.574 -8.123 22.945 1.00 94.50 260 GLN A O 1
ATOM 2072 N N . LEU A 1 261 ? -17.786 -6.512 21.591 1.00 93.12 261 LEU A N 1
ATOM 2073 C CA . LEU A 1 261 ? -16.846 -5.926 22.550 1.00 93.12 261 LEU A CA 1
ATOM 2074 C C . LEU A 1 261 ? -17.562 -5.270 23.741 1.00 93.12 261 LEU A C 1
ATOM 2076 O O . LEU A 1 261 ? -17.154 -5.469 24.880 1.00 93.12 261 LEU A O 1
ATOM 2080 N N . GLY A 1 262 ? -18.679 -4.571 23.509 1.00 84.38 262 GLY A N 1
ATOM 2081 C CA . GLY A 1 262 ? -19.457 -3.934 24.581 1.00 84.38 262 GLY A CA 1
ATOM 2082 C C . GLY A 1 262 ? -20.158 -4.914 25.534 1.00 84.38 262 GLY A C 1
ATOM 2083 O O . GLY A 1 262 ? -20.577 -4.520 26.621 1.00 84.38 262 GLY A O 1
ATOM 2084 N N . ASN A 1 263 ? -20.287 -6.187 25.149 1.00 75.44 263 ASN A N 1
ATOM 2085 C CA . ASN A 1 263 ? -20.774 -7.250 26.031 1.00 75.44 263 ASN A CA 1
ATOM 2086 C C . ASN A 1 263 ? -19.654 -7.900 26.859 1.00 75.44 263 ASN A C 1
ATOM 2088 O O . ASN A 1 263 ? -19.962 -8.580 27.829 1.00 75.44 263 ASN A O 1
ATOM 2092 N N . VAL A 1 264 ? -18.383 -7.713 26.485 1.00 67.56 264 VAL A N 1
ATOM 2093 C CA . VAL A 1 264 ? -17.218 -8.243 27.218 1.00 67.56 264 VAL A CA 1
ATOM 2094 C C . VAL A 1 264 ? -16.840 -7.340 28.402 1.00 67.56 264 VAL A C 1
ATOM 2096 O O . VAL A 1 264 ? -16.237 -7.813 29.358 1.00 67.56 264 VAL A O 1
ATOM 2099 N N . GLU A 1 265 ? -17.217 -6.058 28.368 1.00 57.06 265 GLU A N 1
ATOM 2100 C CA . GLU A 1 265 ? -16.960 -5.090 29.449 1.00 57.06 265 GLU A CA 1
ATOM 2101 C C . GLU A 1 265 ? -18.047 -5.044 30.545 1.00 57.06 265 GLU A C 1
ATOM 2103 O O . GLU A 1 265 ? -17.893 -4.304 31.518 1.00 57.06 265 GLU A O 1
ATOM 2108 N N . LYS A 1 266 ? -19.144 -5.803 30.402 1.00 50.75 266 LYS A N 1
ATOM 2109 C CA . LYS A 1 266 ? -20.227 -5.914 31.399 1.00 50.75 266 LYS A CA 1
ATOM 2110 C C . LYS A 1 266 ? -20.077 -7.164 32.254 1.00 50.75 266 LYS A C 1
ATOM 2112 O O . LYS A 1 266 ? -20.353 -7.050 33.468 1.00 50.75 266 LYS A O 1
#

pLDDT: mean 86.81, std 14.02, range [35.91, 98.69]